Protein AF-A0A536CPG8-F1 (afdb_monomer_lite)

Structure (mmCIF, N/CA/C/O backbone):
data_AF-A0A536CPG8-F1
#
_entry.id   AF-A0A536CPG8-F1
#
loop_
_atom_site.group_PDB
_atom_site.id
_atom_site.type_symbol
_atom_site.label_atom_id
_atom_site.label_alt_id
_atom_site.label_comp_id
_atom_site.label_asym_id
_atom_site.label_entity_id
_atom_site.label_seq_id
_atom_site.pdbx_PDB_ins_code
_atom_site.Cartn_x
_atom_site.Cartn_y
_atom_site.Cartn_z
_atom_site.occupancy
_atom_site.B_iso_or_equiv
_atom_site.auth_seq_id
_atom_site.auth_comp_id
_atom_site.auth_asym_id
_atom_site.auth_atom_id
_atom_site.pdbx_PDB_model_num
ATOM 1 N N . MET A 1 1 ? -53.420 -7.451 58.524 1.00 40.72 1 MET A N 1
ATOM 2 C CA . MET A 1 1 ? -52.853 -6.147 58.119 1.00 40.72 1 MET A CA 1
ATOM 3 C C . MET A 1 1 ? -51.987 -6.371 56.886 1.00 40.72 1 MET A C 1
ATOM 5 O O . MET A 1 1 ? -50.978 -7.049 56.995 1.00 40.72 1 MET A O 1
ATOM 9 N N . ARG A 1 2 ? -52.421 -5.909 55.705 1.00 40.09 2 ARG A N 1
ATOM 10 C CA . ARG A 1 2 ? -51.615 -5.938 54.470 1.00 40.09 2 ARG A CA 1
ATOM 11 C C . ARG A 1 2 ? -50.705 -4.707 54.488 1.00 40.09 2 ARG A C 1
ATOM 13 O O . ARG A 1 2 ? -51.225 -3.596 54.470 1.00 40.09 2 ARG A O 1
ATOM 20 N N . GLN A 1 3 ? -49.389 -4.898 54.561 1.00 44.22 3 GLN A N 1
ATOM 21 C CA . GLN A 1 3 ? -48.421 -3.824 54.323 1.00 44.22 3 GLN A CA 1
ATOM 22 C C . GLN A 1 3 ? -48.523 -3.400 52.854 1.00 44.22 3 GLN A C 1
ATOM 24 O O . GLN A 1 3 ? -48.317 -4.209 51.951 1.00 44.22 3 GLN A O 1
ATOM 29 N N . ILE A 1 4 ? -48.898 -2.144 52.624 1.00 48.62 4 ILE A N 1
ATOM 30 C CA . ILE A 1 4 ? -48.880 -1.507 51.309 1.00 48.62 4 ILE A CA 1
ATOM 31 C C . ILE A 1 4 ? -47.511 -0.834 51.199 1.00 48.62 4 ILE A C 1
ATOM 33 O O . ILE A 1 4 ? -47.231 0.103 51.943 1.00 48.62 4 ILE A O 1
ATOM 37 N N . ALA A 1 5 ? -46.648 -1.342 50.319 1.00 51.56 5 ALA A N 1
ATOM 38 C CA . ALA A 1 5 ? -45.374 -0.703 50.010 1.00 51.56 5 ALA A CA 1
ATOM 39 C C . ALA A 1 5 ? -45.618 0.715 49.441 1.00 51.56 5 ALA A C 1
ATOM 41 O O . ALA A 1 5 ? -46.556 0.89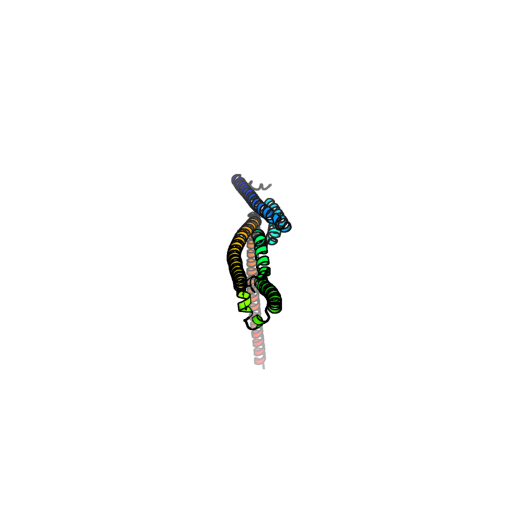7 48.654 1.00 51.56 5 ALA A O 1
ATOM 42 N N . PRO A 1 6 ? -44.822 1.731 49.824 1.00 54.00 6 PRO A N 1
ATOM 43 C CA . PRO A 1 6 ? -45.016 3.095 49.348 1.00 54.00 6 PRO A CA 1
ATOM 44 C C . PRO A 1 6 ? -44.758 3.187 47.837 1.00 54.00 6 PRO A C 1
ATOM 46 O O . PRO A 1 6 ? -43.715 2.775 47.334 1.00 54.00 6 PRO A O 1
ATOM 49 N N . LYS A 1 7 ? -45.733 3.741 47.107 1.00 51.50 7 LYS A N 1
ATOM 50 C CA . LYS A 1 7 ? -45.651 4.017 45.667 1.00 51.50 7 LYS A CA 1
ATOM 51 C C . LYS A 1 7 ? -44.527 5.041 45.413 1.00 51.50 7 LYS A C 1
ATOM 53 O O . LYS A 1 7 ? -44.545 6.088 46.062 1.00 51.50 7 LYS A O 1
ATOM 58 N N . PRO A 1 8 ? -43.577 4.788 44.495 1.00 49.56 8 PRO A N 1
ATOM 59 C CA . PRO A 1 8 ? -42.489 5.726 44.229 1.00 49.56 8 PRO A CA 1
ATOM 60 C C . PRO A 1 8 ? -43.031 7.072 43.724 1.00 49.56 8 PRO A C 1
ATOM 62 O O . PRO A 1 8 ? -44.016 7.126 42.983 1.00 49.56 8 PRO A O 1
ATOM 65 N N . ALA A 1 9 ? -42.395 8.165 44.153 1.00 54.50 9 ALA A N 1
ATOM 66 C CA . ALA A 1 9 ? -42.799 9.528 43.822 1.00 54.50 9 ALA A CA 1
ATOM 67 C C . ALA A 1 9 ? -42.697 9.803 42.300 1.00 54.50 9 ALA A C 1
ATOM 69 O O . ALA A 1 9 ? -41.728 9.382 41.663 1.00 54.50 9 ALA A O 1
ATOM 70 N N . PRO A 1 10 ? -43.649 10.546 41.699 1.00 59.34 10 PRO A N 1
ATOM 71 C CA . PRO A 1 10 ? -43.743 10.757 40.246 1.00 59.34 10 PRO A CA 1
ATOM 72 C C . PRO A 1 10 ? -42.525 11.463 39.619 1.00 59.34 10 PRO A C 1
ATOM 74 O O . PRO A 1 10 ? -42.288 11.345 38.418 1.00 59.34 10 PRO A O 1
ATOM 77 N N . 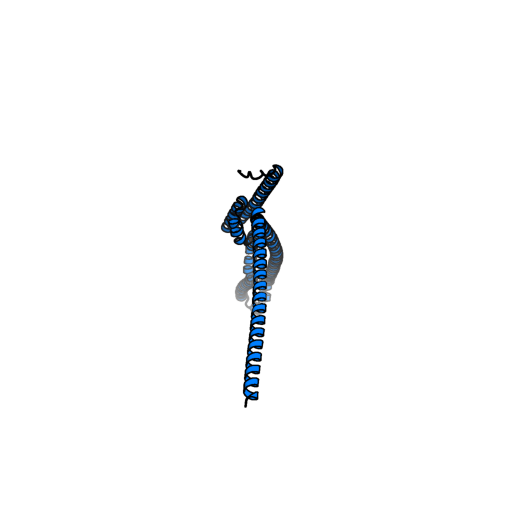THR A 1 11 ? -41.729 12.175 40.417 1.00 59.09 11 THR A N 1
ATOM 78 C CA . THR A 1 11 ? -40.473 12.822 40.007 1.00 59.09 11 THR A CA 1
ATOM 79 C C . THR A 1 11 ? -39.342 11.824 39.756 1.00 59.09 11 THR A C 1
ATOM 81 O O . THR A 1 11 ? -38.604 11.990 38.789 1.00 59.09 11 THR A O 1
ATOM 84 N N . ALA A 1 12 ? -39.236 10.761 40.561 1.00 52.75 12 ALA A N 1
ATOM 85 C CA . ALA A 1 12 ? -38.208 9.731 40.391 1.00 52.75 12 ALA A CA 1
ATOM 86 C C . ALA A 1 12 ? -38.465 8.884 39.132 1.00 52.75 12 ALA A C 1
ATOM 88 O O . ALA A 1 12 ? -37.550 8.626 38.359 1.00 52.75 12 ALA A O 1
ATOM 89 N N . GLN A 1 13 ? -39.730 8.540 38.861 1.00 56.75 13 GLN A N 1
ATOM 90 C CA . GLN A 1 13 ? -40.109 7.824 37.635 1.00 56.75 13 GLN A CA 1
ATOM 91 C C . GLN A 1 13 ? -39.848 8.638 36.363 1.00 56.75 13 GLN A C 1
ATOM 93 O O . GLN A 1 13 ? -39.419 8.070 35.362 1.00 56.75 13 GLN A O 1
ATOM 98 N N . ARG A 1 14 ? -40.064 9.961 36.393 1.00 53.72 14 ARG A N 1
ATOM 99 C CA . ARG A 1 14 ? -39.743 10.834 35.254 1.00 53.72 14 ARG A CA 1
ATOM 100 C C . ARG A 1 14 ? -38.242 10.931 34.997 1.00 53.72 14 ARG A C 1
ATOM 102 O O . ARG A 1 14 ? -37.852 10.826 33.845 1.00 53.72 14 ARG A O 1
ATOM 109 N N . ALA A 1 15 ? -37.430 11.087 36.045 1.00 54.28 15 ALA A N 1
ATOM 110 C CA . ALA A 1 15 ? -35.974 11.174 35.919 1.00 54.28 15 ALA A CA 1
ATOM 111 C C . ALA A 1 15 ? -35.362 9.886 35.339 1.00 54.28 15 ALA A C 1
ATOM 113 O O . ALA A 1 15 ? -34.521 9.950 34.441 1.00 54.28 15 ALA A O 1
ATOM 114 N N . VAL A 1 16 ? -35.838 8.724 35.800 1.00 59.22 16 VAL A N 1
ATOM 115 C CA . VAL A 1 16 ? -35.434 7.415 35.266 1.00 59.22 16 VAL A CA 1
ATOM 116 C C . VAL A 1 16 ? -35.854 7.276 33.801 1.00 59.22 16 VAL A C 1
ATOM 118 O O . VAL A 1 16 ? -35.020 6.919 32.979 1.00 59.22 16 VAL A O 1
ATOM 121 N N . ALA A 1 17 ? -37.091 7.642 33.445 1.00 55.72 17 ALA A N 1
ATOM 122 C CA . ALA A 1 17 ? -37.564 7.576 32.061 1.00 55.72 17 ALA A CA 1
ATOM 123 C C . ALA A 1 17 ? -36.732 8.451 31.105 1.00 55.72 17 ALA A C 1
ATOM 125 O O . ALA A 1 17 ? -36.306 7.962 30.062 1.00 55.72 17 ALA A O 1
ATOM 126 N N . THR A 1 18 ? -36.421 9.698 31.485 1.00 61.62 18 THR A N 1
ATOM 127 C CA . THR A 1 18 ? -35.554 10.576 30.680 1.00 61.62 18 THR A CA 1
ATOM 128 C C . THR A 1 18 ? -34.135 10.028 30.537 1.00 61.62 18 THR A C 1
ATOM 130 O O . THR A 1 18 ? -33.579 10.065 29.447 1.00 61.62 18 THR A O 1
ATOM 133 N N . ALA A 1 19 ? -33.552 9.464 31.600 1.00 62.31 19 ALA A N 1
ATOM 134 C CA . ALA A 1 19 ? -32.212 8.880 31.540 1.00 62.31 19 ALA A CA 1
ATOM 135 C C . ALA A 1 19 ? -32.162 7.599 30.686 1.00 62.31 19 ALA A C 1
ATOM 137 O O . ALA A 1 19 ? -31.146 7.310 30.055 1.00 62.31 19 ALA A O 1
ATOM 138 N N . THR A 1 20 ? -33.241 6.814 30.652 1.00 65.25 20 THR A N 1
ATOM 139 C CA . THR A 1 20 ? -33.362 5.643 29.771 1.00 65.25 20 THR A CA 1
ATOM 140 C C . THR A 1 20 ? -33.505 6.054 28.303 1.00 65.25 20 THR A C 1
ATOM 142 O O . THR A 1 20 ? -32.907 5.417 27.438 1.00 65.25 20 THR A O 1
ATOM 145 N N . GLU A 1 21 ? -34.247 7.127 28.024 1.00 70.31 21 GLU A N 1
ATOM 146 C CA . GLU A 1 21 ? -34.437 7.670 26.674 1.00 70.31 21 GLU A CA 1
ATOM 147 C C . GLU A 1 21 ? -33.122 8.225 26.103 1.00 70.31 21 GLU A C 1
ATOM 149 O O . GLU A 1 21 ? -32.706 7.808 25.023 1.00 70.31 21 GLU A O 1
ATOM 154 N N . THR A 1 22 ? -32.374 9.023 26.877 1.00 79.25 22 THR A N 1
ATOM 155 C CA . THR A 1 22 ? -31.045 9.518 26.468 1.00 79.25 22 THR A CA 1
ATOM 156 C C . THR A 1 22 ? -30.062 8.380 26.175 1.00 79.25 22 THR A C 1
ATOM 158 O O . THR A 1 22 ? -29.335 8.427 25.185 1.00 79.25 22 THR A O 1
ATOM 161 N N . ARG A 1 23 ? -30.067 7.307 26.977 1.00 77.12 23 ARG A N 1
ATOM 162 C CA . ARG A 1 23 ? -29.187 6.146 26.745 1.00 77.12 23 ARG A CA 1
ATOM 163 C C . ARG A 1 23 ? -29.566 5.350 25.499 1.00 77.12 23 ARG A C 1
ATOM 165 O O . ARG A 1 23 ? -28.688 4.893 24.772 1.00 77.12 23 ARG A O 1
ATOM 172 N N . ALA A 1 24 ? -30.860 5.176 25.233 1.00 82.75 24 ALA A N 1
ATOM 173 C CA . ALA A 1 24 ? -31.316 4.515 24.013 1.00 82.75 24 ALA A CA 1
ATOM 174 C C . ALA A 1 24 ? -30.907 5.311 22.760 1.00 82.75 24 ALA A C 1
ATOM 176 O O . ALA A 1 24 ? -30.480 4.716 21.768 1.00 82.75 24 ALA A O 1
ATOM 177 N N . GLU A 1 25 ? -30.960 6.644 22.826 1.00 87.31 25 GLU A N 1
ATOM 178 C CA . GLU A 1 25 ? -30.453 7.524 21.769 1.00 87.31 25 GLU A CA 1
ATOM 179 C C . GLU A 1 25 ? -28.929 7.410 21.591 1.00 87.31 25 GLU A C 1
ATOM 181 O O . GLU A 1 25 ? -28.447 7.327 20.459 1.00 87.31 25 GLU A O 1
ATOM 186 N N . GLU A 1 26 ? -28.157 7.360 22.682 1.00 87.44 26 GLU A N 1
ATOM 187 C CA . GLU A 1 26 ? -26.697 7.177 22.645 1.00 87.44 26 GLU A CA 1
ATOM 188 C C . GLU A 1 26 ? -26.283 5.831 22.038 1.00 87.44 26 GLU A C 1
ATOM 190 O O . GLU A 1 26 ? -25.401 5.788 21.170 1.00 87.44 26 GLU A O 1
ATOM 195 N N . ARG A 1 27 ? -26.958 4.737 22.414 1.00 90.62 27 ARG A N 1
ATOM 196 C CA . ARG A 1 27 ? -26.760 3.420 21.787 1.00 90.62 27 ARG A CA 1
ATOM 197 C C . ARG A 1 27 ? -27.116 3.451 20.304 1.00 90.62 27 ARG A C 1
ATOM 199 O O . ARG A 1 27 ? -26.357 2.939 19.483 1.00 90.62 27 ARG A O 1
ATOM 206 N N . GLY A 1 28 ? -28.229 4.092 19.944 1.00 92.00 28 GLY A N 1
ATOM 207 C CA . GLY A 1 28 ? -28.644 4.261 18.550 1.00 92.00 28 GLY A CA 1
ATOM 208 C C . GLY A 1 28 ? -27.601 4.999 17.706 1.00 92.00 28 GLY A C 1
ATOM 209 O O . GLY A 1 28 ? -27.274 4.553 16.605 1.00 92.00 28 GLY A O 1
ATOM 210 N N . ARG A 1 29 ? -27.022 6.081 18.242 1.00 92.25 29 ARG A N 1
ATOM 211 C CA . ARG A 1 29 ? -25.955 6.849 17.581 1.00 92.25 29 ARG A CA 1
ATOM 212 C C . ARG A 1 29 ? -24.679 6.026 17.409 1.00 92.25 29 ARG A C 1
ATOM 214 O O . ARG A 1 29 ? -24.157 5.944 16.302 1.00 92.25 29 ARG A O 1
ATOM 221 N N . THR A 1 30 ? -24.228 5.368 18.476 1.00 93.56 30 THR A N 1
ATOM 222 C CA . THR A 1 30 ? -23.018 4.527 18.457 1.00 93.56 30 THR A CA 1
ATOM 223 C C . THR A 1 30 ? -23.155 3.383 17.455 1.00 93.56 30 THR A C 1
ATOM 225 O O . THR A 1 30 ? -22.247 3.123 16.668 1.00 93.56 30 THR A O 1
ATOM 228 N N . ALA A 1 31 ? -24.315 2.727 17.420 1.00 95.31 31 ALA A N 1
ATOM 229 C CA . ALA A 1 31 ? -24.580 1.676 16.449 1.00 95.31 31 ALA A CA 1
ATOM 230 C C . ALA A 1 31 ? -24.566 2.188 15.002 1.00 95.31 31 ALA A C 1
ATOM 232 O O . ALA A 1 31 ? -24.032 1.507 14.130 1.00 95.31 31 ALA A O 1
ATOM 233 N N . ALA A 1 32 ? -25.107 3.382 14.740 1.00 95.75 32 ALA A N 1
ATOM 234 C CA . ALA A 1 32 ? -25.065 3.984 13.409 1.00 95.75 32 ALA A CA 1
ATOM 235 C C . ALA A 1 32 ? -23.622 4.279 12.958 1.00 95.75 32 ALA A C 1
ATOM 237 O O . ALA A 1 32 ? -23.274 4.026 11.806 1.00 95.75 32 ALA A O 1
ATOM 238 N N . GLU A 1 33 ? -22.759 4.753 13.859 1.00 95.12 33 GLU A N 1
ATOM 239 C CA . GLU A 1 33 ? -21.336 4.977 13.564 1.00 95.12 33 GLU A CA 1
ATOM 240 C C . GLU A 1 33 ? -20.595 3.663 13.256 1.00 95.12 33 GLU A C 1
ATOM 242 O O . GLU A 1 33 ? -19.827 3.591 12.292 1.00 95.12 33 GLU A O 1
ATOM 247 N N . ILE A 1 34 ? -20.875 2.594 14.011 1.00 95.69 34 ILE A N 1
ATOM 248 C CA . ILE A 1 34 ? -20.330 1.252 13.746 1.00 95.69 34 ILE A CA 1
ATOM 249 C C . ILE A 1 34 ? -20.845 0.705 12.407 1.00 95.69 34 ILE A C 1
ATOM 251 O O . ILE A 1 34 ? -20.101 0.055 11.675 1.00 95.69 34 ILE A O 1
ATOM 255 N N . GLU A 1 35 ? -22.093 0.989 12.043 1.00 96.00 35 GLU A N 1
ATOM 256 C CA . GLU A 1 35 ? -22.686 0.560 10.775 1.00 96.00 35 GLU A CA 1
ATOM 257 C C . GLU A 1 35 ? -22.054 1.264 9.565 1.00 96.00 35 GLU A C 1
ATOM 259 O O . GLU A 1 35 ? -21.792 0.624 8.543 1.00 96.00 35 GLU A O 1
ATOM 264 N N . VAL A 1 36 ? -21.708 2.548 9.698 1.00 95.38 36 VAL A N 1
ATOM 265 C CA . VAL A 1 36 ? -20.903 3.264 8.695 1.00 95.38 36 VAL A CA 1
ATOM 266 C C . VAL A 1 36 ? -19.533 2.598 8.537 1.00 95.38 36 VAL A C 1
ATOM 268 O O . VAL A 1 36 ? -19.126 2.289 7.415 1.00 95.38 36 VAL A O 1
ATOM 271 N N . LEU A 1 37 ? -18.852 2.289 9.646 1.00 94.12 37 LEU A N 1
ATOM 272 C CA . LEU A 1 37 ? -17.567 1.582 9.616 1.00 94.12 37 LEU A CA 1
ATOM 273 C C . LEU A 1 37 ? -17.688 0.176 8.992 1.00 94.12 37 LEU A C 1
ATOM 275 O O . LEU A 1 37 ? -16.797 -0.264 8.260 1.00 94.12 37 LEU A O 1
ATOM 279 N N . ALA A 1 38 ? -18.797 -0.524 9.240 1.00 94.56 38 ALA A N 1
ATOM 280 C CA . ALA A 1 38 ? -19.096 -1.826 8.650 1.00 94.56 38 ALA A CA 1
ATOM 281 C C . ALA A 1 38 ? -19.253 -1.735 7.124 1.00 94.56 38 ALA A 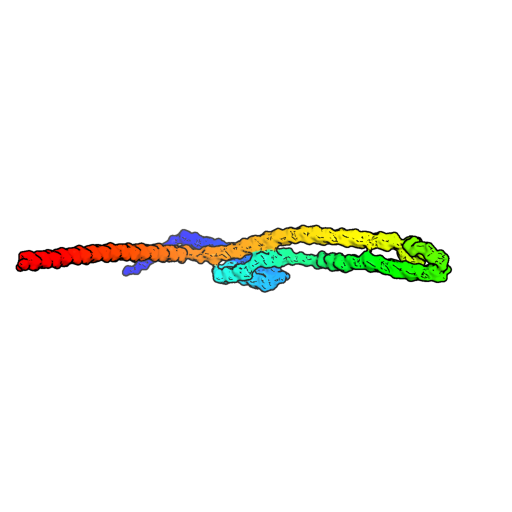C 1
ATOM 283 O O . ALA A 1 38 ? -18.731 -2.583 6.394 1.00 94.56 38 ALA A O 1
ATOM 284 N N . ALA A 1 39 ? -19.944 -0.700 6.638 1.00 94.25 39 ALA A N 1
ATOM 285 C CA . ALA A 1 39 ? -20.130 -0.448 5.213 1.00 94.25 39 ALA A CA 1
ATOM 286 C C . ALA A 1 39 ? -18.802 -0.120 4.514 1.00 94.25 39 ALA A C 1
ATOM 288 O O . ALA A 1 39 ? -18.522 -0.681 3.452 1.00 94.25 39 ALA A O 1
ATOM 289 N N . GLU A 1 40 ? -17.958 0.717 5.130 1.00 91.81 40 GLU A N 1
ATOM 290 C CA . GLU A 1 40 ? -16.602 0.995 4.637 1.00 91.81 40 GLU A CA 1
ATOM 291 C C . GLU A 1 40 ? -15.772 -0.296 4.553 1.00 91.81 40 GLU A C 1
ATOM 293 O O . GLU A 1 40 ? -15.181 -0.599 3.511 1.00 91.81 40 GLU A O 1
ATOM 298 N N . SER A 1 41 ? -15.793 -1.101 5.619 1.00 91.75 41 SER A N 1
ATOM 299 C CA . SER A 1 41 ? -15.005 -2.334 5.730 1.00 91.75 41 SER A CA 1
ATOM 300 C C . SER A 1 41 ? -15.429 -3.403 4.730 1.00 91.75 41 SER A C 1
ATOM 302 O O . SER A 1 41 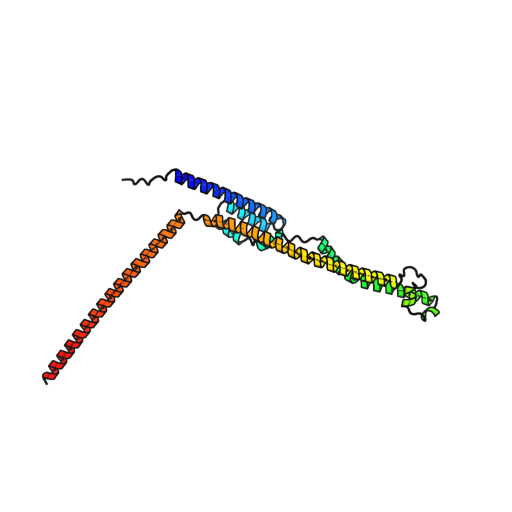? -14.569 -4.077 4.175 1.00 91.75 41 SER A O 1
ATOM 304 N N . ARG A 1 42 ? -16.727 -3.519 4.419 1.00 91.06 42 ARG A N 1
ATOM 305 C CA . ARG A 1 42 ? -17.263 -4.520 3.478 1.00 91.06 42 ARG A CA 1
ATOM 306 C C . ARG A 1 42 ? -16.678 -4.403 2.068 1.00 91.06 42 ARG A C 1
ATOM 308 O O . ARG A 1 42 ? -16.622 -5.398 1.352 1.00 91.06 42 ARG A O 1
ATOM 315 N N . SER A 1 43 ? -16.255 -3.200 1.673 1.00 86.06 43 SER A N 1
ATOM 316 C CA . SER A 1 43 ? -15.616 -2.970 0.373 1.00 86.06 43 SER A CA 1
ATOM 317 C C . SER A 1 43 ? -14.218 -3.590 0.265 1.00 86.06 43 SER A C 1
ATOM 319 O O . SER A 1 43 ? -13.775 -3.882 -0.846 1.00 86.06 43 SER A O 1
ATOM 321 N N . THR A 1 44 ? -13.555 -3.828 1.401 1.00 86.81 44 THR A N 1
ATOM 322 C CA . THR A 1 44 ? -12.216 -4.426 1.464 1.00 86.81 44 THR A CA 1
ATOM 323 C C . THR A 1 44 ? -12.251 -5.860 1.999 1.00 86.81 44 THR A C 1
ATOM 325 O O . THR A 1 44 ? -11.629 -6.734 1.404 1.00 86.81 44 THR A O 1
ATOM 328 N N . ASP A 1 45 ? -13.009 -6.116 3.072 1.00 89.94 45 ASP A N 1
ATOM 329 C CA . ASP A 1 45 ? -13.229 -7.439 3.663 1.00 89.94 45 ASP A CA 1
ATOM 330 C C . ASP A 1 45 ? -14.705 -7.618 4.104 1.00 89.94 45 ASP A C 1
ATOM 332 O O . ASP A 1 45 ? -15.164 -7.012 5.086 1.00 89.94 45 ASP A O 1
ATOM 336 N N . PRO A 1 46 ? -15.476 -8.476 3.405 1.00 92.19 46 PRO A N 1
ATOM 337 C CA . PRO A 1 46 ? -16.866 -8.766 3.749 1.00 92.19 46 PRO A CA 1
ATOM 338 C C . PRO A 1 46 ? -17.073 -9.401 5.134 1.00 92.19 46 PRO A C 1
ATOM 340 O O . PRO A 1 46 ? -18.125 -9.187 5.747 1.00 92.19 46 PRO A O 1
ATOM 343 N N . ALA A 1 47 ? -16.112 -10.183 5.634 1.00 92.00 47 ALA A N 1
ATOM 344 C CA . ALA A 1 47 ? -16.225 -10.868 6.920 1.00 92.00 47 ALA A CA 1
ATOM 345 C C . ALA A 1 47 ? -16.148 -9.862 8.073 1.00 92.00 47 ALA A C 1
ATOM 347 O O . ALA A 1 47 ? -17.037 -9.843 8.928 1.00 92.00 47 ALA A O 1
ATOM 348 N N . VAL A 1 48 ? -15.164 -8.957 8.033 1.00 93.06 48 VAL A N 1
ATOM 349 C CA . VAL A 1 48 ? -15.037 -7.845 8.992 1.00 93.06 48 VAL A CA 1
ATOM 350 C C . VAL A 1 48 ? -16.291 -6.973 8.973 1.00 93.06 48 VAL A C 1
ATOM 352 O O . VAL A 1 48 ? -16.859 -6.674 10.024 1.00 93.06 48 VAL A O 1
ATOM 355 N N . GLY A 1 49 ? -16.782 -6.626 7.778 1.00 93.81 49 GLY A N 1
ATOM 356 C CA . GLY A 1 49 ? -18.027 -5.870 7.634 1.00 93.81 49 GLY A CA 1
ATOM 357 C C . GLY A 1 49 ? -19.230 -6.571 8.279 1.00 93.81 49 GLY A C 1
ATOM 358 O O . GLY A 1 49 ? -20.066 -5.914 8.887 1.00 93.81 49 GLY A O 1
ATOM 359 N N . THR A 1 50 ? -19.308 -7.902 8.201 1.00 95.69 50 THR A N 1
ATOM 360 C CA . THR A 1 50 ? -20.391 -8.680 8.828 1.00 95.69 50 THR A CA 1
ATOM 361 C C . THR A 1 50 ? -20.306 -8.653 10.354 1.00 95.69 50 THR A C 1
ATOM 363 O O . THR A 1 50 ? -21.328 -8.465 11.012 1.00 95.69 50 THR A O 1
ATOM 366 N N . VAL A 1 51 ? -19.107 -8.810 10.924 1.00 95.25 51 VAL A N 1
ATOM 367 C CA . VAL A 1 51 ? -18.897 -8.754 12.383 1.00 95.25 51 VAL A CA 1
ATOM 368 C C . VAL A 1 51 ? -19.266 -7.376 12.932 1.00 95.25 51 VAL A C 1
ATOM 370 O O . VAL A 1 51 ? -19.999 -7.290 13.913 1.00 95.25 51 VAL A O 1
ATOM 373 N N . LEU A 1 52 ? -18.850 -6.299 12.260 1.00 96.06 52 LEU A N 1
ATOM 374 C CA . LEU A 1 52 ? -19.197 -4.931 12.655 1.00 96.06 52 LEU A CA 1
ATOM 375 C C . LEU A 1 52 ? -20.706 -4.655 12.555 1.00 96.06 52 LEU A C 1
ATOM 377 O O . LEU A 1 52 ? -21.260 -3.999 13.431 1.00 96.06 52 LEU A O 1
ATOM 381 N N . THR A 1 53 ? -21.401 -5.189 11.543 1.00 97.00 53 THR A N 1
ATOM 382 C CA . THR A 1 53 ? -22.872 -5.099 11.481 1.00 97.00 53 THR A CA 1
ATOM 383 C C . THR A 1 53 ? -23.525 -5.799 12.676 1.00 97.00 53 THR A C 1
ATOM 385 O O . THR A 1 53 ? -24.416 -5.228 13.298 1.00 97.00 53 THR A O 1
ATOM 388 N N . ARG A 1 54 ? -23.050 -6.994 13.054 1.00 96.31 54 ARG A N 1
ATOM 389 C CA . ARG A 1 54 ? -23.570 -7.707 14.233 1.00 96.31 54 ARG A CA 1
ATOM 390 C C . ARG A 1 54 ? -23.288 -6.963 15.535 1.00 96.31 54 ARG A C 1
ATOM 392 O O . ARG A 1 54 ? -24.158 -6.912 16.396 1.00 96.31 54 ARG A O 1
ATOM 399 N N . LEU A 1 55 ? -22.118 -6.336 15.654 1.00 96.56 55 LEU A N 1
ATOM 400 C CA . LEU A 1 55 ? -21.803 -5.461 16.780 1.00 96.56 55 LEU A CA 1
ATOM 401 C C . LEU A 1 55 ? -22.769 -4.269 16.846 1.00 96.56 55 LEU A C 1
ATOM 403 O O . LEU A 1 55 ? -23.300 -3.982 17.912 1.00 96.56 55 LEU A O 1
ATOM 407 N N . ALA A 1 56 ? -23.041 -3.600 15.721 1.00 96.38 56 ALA A N 1
ATOM 408 C CA . ALA A 1 56 ? -24.013 -2.508 15.676 1.00 96.38 56 ALA A CA 1
ATOM 409 C C . ALA A 1 56 ? -25.411 -2.976 16.119 1.00 96.38 56 ALA A C 1
ATOM 411 O O . ALA A 1 56 ? -26.054 -2.307 16.928 1.00 96.38 56 ALA A O 1
ATOM 412 N N . ASP A 1 57 ? -25.861 -4.144 15.651 1.00 96.50 57 ASP A N 1
ATOM 413 C CA . ASP A 1 57 ? -27.138 -4.738 16.060 1.00 96.50 57 ASP A CA 1
ATOM 414 C C . ASP A 1 57 ? -27.174 -5.038 17.570 1.00 96.50 57 ASP A C 1
ATOM 416 O O . ASP A 1 57 ? -28.160 -4.709 18.237 1.00 96.50 57 ASP A O 1
ATOM 420 N N . ALA A 1 58 ? -26.099 -5.602 18.129 1.00 94.62 58 ALA A N 1
ATOM 421 C CA . ALA A 1 58 ? -25.962 -5.868 19.562 1.00 94.62 58 ALA A CA 1
ATOM 422 C C . ALA A 1 58 ? -26.008 -4.573 20.392 1.00 94.62 58 ALA A C 1
ATOM 424 O O . ALA A 1 58 ? -26.752 -4.495 21.371 1.00 94.62 58 ALA A O 1
ATOM 425 N N . VAL A 1 59 ? -25.316 -3.516 19.946 1.00 94.12 59 VAL A N 1
ATOM 426 C CA . VAL A 1 59 ? -25.347 -2.186 20.580 1.00 94.12 59 VAL A CA 1
ATOM 427 C C . VAL A 1 59 ? -26.753 -1.583 20.550 1.00 94.12 59 VAL A C 1
ATOM 429 O O . VAL A 1 59 ? -27.204 -1.066 21.571 1.00 94.12 59 VAL A O 1
ATOM 432 N N . ARG A 1 60 ? -27.499 -1.686 19.437 1.00 93.31 60 ARG A N 1
ATOM 433 C CA . ARG A 1 60 ? -28.897 -1.198 19.385 1.00 93.31 60 ARG A CA 1
ATOM 434 C C . ARG A 1 60 ? -29.794 -1.931 20.376 1.00 93.31 60 ARG A C 1
ATOM 436 O O . ARG A 1 60 ? -30.660 -1.305 20.987 1.00 93.31 60 ARG A O 1
ATOM 443 N N . ARG A 1 61 ? -29.595 -3.244 20.522 1.00 90.31 61 ARG A N 1
ATOM 444 C CA . ARG A 1 61 ? -30.373 -4.092 21.436 1.00 90.31 61 ARG A CA 1
ATOM 445 C C . ARG A 1 61 ? -29.965 -3.938 22.903 1.00 90.31 61 ARG A C 1
ATOM 447 O O . ARG A 1 61 ? -30.777 -4.267 23.760 1.00 90.31 61 ARG A O 1
ATOM 454 N N . GLY A 1 62 ? -28.768 -3.418 23.184 1.00 88.75 62 GLY A N 1
ATOM 455 C CA . GLY A 1 62 ? -28.203 -3.381 24.537 1.00 88.75 62 GLY A CA 1
ATOM 456 C C . GLY A 1 62 ? -27.776 -4.767 25.032 1.00 88.75 62 GLY A C 1
ATOM 457 O O . GLY A 1 62 ? -27.820 -5.035 26.224 1.00 88.75 62 GLY A O 1
ATOM 458 N N . ASP A 1 63 ? -27.413 -5.678 24.126 1.00 89.88 63 ASP A N 1
ATOM 459 C CA . ASP A 1 63 ? -27.004 -7.035 24.500 1.00 89.88 63 ASP A CA 1
ATOM 460 C C . ASP A 1 63 ? -25.530 -7.049 24.926 1.00 89.88 63 ASP A C 1
ATOM 462 O O . ASP A 1 63 ? -24.626 -7.059 24.089 1.00 89.88 63 ASP A O 1
ATOM 466 N N . ARG A 1 64 ? -25.284 -7.005 26.238 1.00 87.94 64 ARG A N 1
ATOM 467 C CA . ARG A 1 64 ? -23.938 -6.871 26.806 1.00 87.94 64 ARG A CA 1
ATOM 468 C C . ARG A 1 64 ? -22.979 -7.978 26.369 1.00 87.94 64 ARG A C 1
ATOM 470 O O . ARG A 1 64 ? -21.840 -7.673 26.009 1.00 87.94 64 ARG A O 1
ATOM 477 N N . ASP A 1 65 ? -23.420 -9.231 26.406 1.00 88.81 65 ASP A N 1
ATOM 478 C CA . ASP A 1 65 ? -22.554 -10.377 26.122 1.00 88.81 65 ASP A CA 1
ATOM 479 C C . ASP A 1 65 ? -22.158 -10.397 24.644 1.00 88.81 65 ASP A C 1
ATOM 481 O O . ASP A 1 65 ? -20.987 -10.590 24.306 1.00 88.81 65 ASP A O 1
ATOM 485 N N . GLU A 1 66 ? -23.112 -10.107 23.754 1.00 92.88 66 GLU A N 1
ATOM 486 C CA . GLU A 1 66 ? -22.824 -9.969 22.329 1.00 92.88 66 GLU A CA 1
ATOM 487 C C . GLU A 1 66 ? -21.931 -8.755 22.026 1.00 92.88 66 GLU A C 1
ATOM 489 O O . GLU A 1 66 ? -21.020 -8.866 21.203 1.00 92.88 66 GLU A O 1
ATOM 494 N N . ILE A 1 67 ? -22.147 -7.607 22.686 1.00 93.19 67 ILE A N 1
ATOM 495 C CA . ILE A 1 67 ? -21.317 -6.406 22.490 1.00 93.19 67 ILE A CA 1
ATOM 496 C C . ILE A 1 67 ? -19.859 -6.711 22.831 1.00 93.19 67 ILE A C 1
ATOM 498 O O . ILE A 1 67 ? -18.983 -6.419 22.018 1.00 93.19 67 ILE A O 1
ATOM 502 N N . HIS A 1 68 ? -19.589 -7.321 23.989 1.00 90.06 68 HIS A N 1
ATOM 503 C CA . HIS A 1 68 ? -18.227 -7.706 24.364 1.00 90.06 68 HIS A CA 1
ATOM 504 C C . HIS A 1 68 ? -17.656 -8.762 23.413 1.00 90.06 68 HIS A C 1
ATOM 506 O O . HIS A 1 68 ? -16.549 -8.586 22.909 1.00 90.06 68 HIS A O 1
ATOM 512 N N . GLY A 1 69 ? -18.427 -9.803 23.085 1.00 92.25 69 GLY A N 1
ATOM 513 C CA . GLY A 1 69 ? -17.971 -10.870 22.194 1.00 92.25 69 GLY A CA 1
ATOM 514 C C . GLY A 1 69 ? -17.572 -10.373 20.801 1.00 92.25 69 GLY A C 1
ATOM 515 O O . GLY A 1 69 ? -16.533 -10.773 20.274 1.00 92.25 69 GLY A O 1
ATOM 516 N N . TYR A 1 70 ? -18.362 -9.478 20.199 1.00 93.06 70 TYR A N 1
ATOM 517 C CA . TYR A 1 70 ? -18.029 -8.911 18.892 1.00 93.06 70 TYR A CA 1
ATOM 518 C C . TYR A 1 70 ? -16.959 -7.817 18.971 1.00 93.06 70 TYR A C 1
ATOM 520 O O . TYR A 1 70 ? -16.133 -7.737 18.063 1.00 93.06 70 TYR A O 1
ATOM 528 N N . ALA A 1 71 ? -16.942 -6.992 20.022 1.00 92.38 71 ALA A N 1
ATOM 529 C CA . ALA A 1 71 ? -15.908 -5.976 20.210 1.00 92.38 71 ALA A CA 1
ATOM 530 C C . ALA A 1 71 ? -14.519 -6.611 20.381 1.00 92.38 71 ALA A C 1
ATOM 532 O O . ALA A 1 71 ? -13.573 -6.184 19.725 1.00 92.38 71 ALA A O 1
ATOM 533 N N . ASP A 1 72 ? -14.406 -7.673 21.179 1.00 90.06 72 ASP A N 1
ATOM 534 C CA . ASP A 1 72 ? -13.138 -8.374 21.407 1.00 90.06 72 ASP A CA 1
ATOM 535 C C . ASP A 1 72 ? -12.651 -9.126 20.157 1.00 90.06 72 ASP A C 1
ATOM 537 O O . ASP A 1 72 ? -11.449 -9.304 19.956 1.00 90.06 72 ASP A O 1
ATOM 541 N N . ALA A 1 73 ? -13.573 -9.540 19.282 1.00 90.81 73 ALA A N 1
ATOM 542 C CA . ALA A 1 73 ? -13.245 -10.186 18.013 1.00 90.81 73 ALA A CA 1
ATOM 543 C C . ALA A 1 73 ? -12.710 -9.212 16.944 1.00 90.81 73 ALA A C 1
ATOM 545 O O . ALA A 1 73 ? -12.129 -9.653 15.949 1.00 90.81 73 ALA A O 1
ATOM 546 N N . VAL A 1 74 ? -12.910 -7.900 17.111 1.00 92.88 74 VAL A N 1
ATOM 547 C CA . VAL A 1 74 ? -12.495 -6.881 16.139 1.00 92.88 74 VAL A CA 1
ATOM 548 C C . VAL A 1 74 ? -11.169 -6.253 16.567 1.00 92.88 74 VAL A C 1
ATOM 550 O O . VAL A 1 74 ? -11.104 -5.428 17.477 1.00 92.88 74 VAL A O 1
ATOM 553 N N . ASP A 1 75 ? -10.095 -6.570 15.842 1.00 92.81 75 ASP A N 1
ATOM 554 C CA . ASP A 1 75 ? -8.811 -5.885 16.014 1.00 92.81 75 ASP A CA 1
ATOM 555 C C . ASP A 1 75 ? -8.823 -4.530 15.283 1.00 92.81 75 ASP A C 1
ATOM 557 O O . ASP A 1 75 ? -8.724 -4.448 14.054 1.00 92.81 75 ASP A O 1
ATOM 561 N N . ALA A 1 76 ? -8.914 -3.446 16.060 1.00 90.88 76 ALA A N 1
ATOM 562 C CA . ALA A 1 76 ? -8.926 -2.075 15.553 1.00 90.88 76 ALA A CA 1
ATOM 563 C C . ALA A 1 76 ? -7.722 -1.738 14.655 1.00 90.88 76 ALA A C 1
ATOM 565 O O . ALA A 1 76 ? -7.872 -0.968 13.703 1.00 90.88 76 ALA A O 1
ATOM 566 N N . ARG A 1 77 ? -6.542 -2.313 14.925 1.00 90.19 77 ARG A N 1
ATOM 567 C CA . ARG A 1 77 ? -5.332 -2.068 14.130 1.00 90.19 77 ARG A CA 1
ATOM 568 C C . ARG A 1 77 ? -5.463 -2.705 12.755 1.00 90.19 77 ARG A C 1
ATOM 570 O O . ARG A 1 77 ? -5.218 -2.043 11.751 1.00 90.19 77 ARG A O 1
ATOM 577 N N . VAL A 1 78 ? -5.906 -3.960 12.707 1.00 89.44 78 VAL A N 1
ATOM 578 C CA . VAL A 1 78 ? -6.078 -4.703 11.449 1.00 89.44 78 VAL A CA 1
ATOM 579 C C . VAL A 1 78 ? -7.106 -4.014 10.550 1.00 89.44 78 VAL A C 1
ATOM 581 O O . VAL A 1 78 ? -6.847 -3.800 9.365 1.00 89.44 78 VAL A O 1
ATOM 584 N N . VAL A 1 79 ? -8.243 -3.588 11.112 1.00 90.75 79 VAL A N 1
ATOM 585 C CA . VAL A 1 79 ? -9.274 -2.862 10.351 1.00 90.75 79 VAL A CA 1
ATOM 586 C C . VAL A 1 79 ? -8.746 -1.515 9.842 1.00 90.75 79 VAL A C 1
ATOM 588 O O . VAL A 1 79 ? -8.986 -1.147 8.690 1.00 90.75 79 VAL A O 1
ATOM 591 N N . ALA A 1 80 ? -7.979 -0.784 10.654 1.00 90.81 80 ALA A N 1
ATOM 592 C CA . ALA A 1 80 ? -7.406 0.498 10.252 1.00 90.81 80 ALA A CA 1
ATOM 593 C C . ALA A 1 80 ? -6.360 0.370 9.134 1.00 90.81 80 ALA A C 1
ATOM 595 O O . ALA A 1 80 ? -6.394 1.137 8.166 1.00 90.81 80 ALA A O 1
ATOM 596 N N . GLU A 1 81 ? -5.448 -0.599 9.230 1.00 88.56 81 GLU A N 1
ATOM 597 C CA . GLU A 1 81 ? -4.453 -0.886 8.189 1.00 88.56 81 GLU A CA 1
ATOM 598 C C . GLU A 1 81 ? -5.134 -1.261 6.870 1.00 88.56 81 GLU A C 1
ATOM 600 O O . GLU A 1 81 ? -4.785 -0.739 5.809 1.00 88.56 81 GLU A O 1
ATOM 605 N N . MET A 1 82 ? -6.172 -2.093 6.941 1.00 87.31 82 MET A N 1
ATOM 606 C CA . MET A 1 82 ? -6.957 -2.504 5.782 1.00 87.31 82 MET A CA 1
ATOM 607 C C . MET A 1 82 ? -7.646 -1.319 5.084 1.00 87.31 82 MET A C 1
ATOM 609 O O . MET A 1 82 ? -7.608 -1.211 3.857 1.00 87.31 82 MET A O 1
ATOM 613 N N . LEU A 1 83 ? -8.274 -0.413 5.841 1.00 87.44 83 LEU A N 1
ATOM 614 C CA . LEU A 1 83 ? -9.003 0.733 5.279 1.00 87.44 83 LEU A CA 1
ATOM 615 C C . LEU A 1 83 ? -8.073 1.814 4.704 1.00 87.44 83 LEU A C 1
ATOM 617 O O . LEU A 1 83 ? -8.452 2.542 3.781 1.00 87.44 83 LEU A O 1
ATOM 621 N N . THR A 1 84 ? -6.854 1.930 5.231 1.00 87.00 84 THR A N 1
ATOM 622 C CA . THR A 1 84 ? -5.878 2.958 4.824 1.00 87.00 84 THR A CA 1
ATOM 623 C C . THR A 1 84 ? -4.901 2.469 3.750 1.00 87.00 84 THR A C 1
ATOM 625 O O . THR A 1 84 ? -4.390 3.264 2.952 1.00 87.00 84 THR A O 1
ATOM 628 N N . GLY A 1 85 ? -4.682 1.157 3.657 1.00 75.75 85 GLY A N 1
ATOM 629 C CA . GLY A 1 85 ? -3.744 0.511 2.746 1.00 75.75 85 GLY A CA 1
ATOM 630 C C . GLY A 1 85 ? -4.236 0.379 1.302 1.00 75.75 85 GLY A C 1
ATOM 631 O O . GLY A 1 85 ? -4.427 -0.726 0.804 1.00 75.75 85 GLY A O 1
ATOM 632 N N . LYS A 1 86 ? -4.382 1.482 0.556 1.00 67.38 86 LYS A N 1
ATOM 633 C CA . LYS A 1 86 ? -4.597 1.398 -0.905 1.00 67.38 86 LYS A CA 1
ATOM 634 C C . LYS A 1 86 ? -3.261 1.333 -1.644 1.00 67.38 86 LYS A C 1
ATOM 636 O O . LYS A 1 86 ? -2.580 2.353 -1.788 1.00 67.38 86 LYS A O 1
ATOM 641 N N . ARG A 1 87 ? -2.894 0.159 -2.174 1.00 65.38 87 ARG A N 1
ATOM 642 C CA . ARG A 1 87 ? -1.755 0.008 -3.100 1.00 65.38 87 ARG A CA 1
ATOM 643 C C . ARG A 1 87 ? -2.139 0.593 -4.464 1.00 65.38 87 ARG A C 1
ATOM 645 O O . ARG A 1 87 ? -3.117 0.180 -5.075 1.00 65.38 87 ARG A O 1
ATOM 652 N N . SER A 1 88 ? -1.386 1.575 -4.953 1.00 75.62 88 SER A N 1
ATOM 653 C CA . SER A 1 88 ? -1.638 2.150 -6.278 1.00 75.62 88 SER A CA 1
ATOM 654 C C . SER A 1 88 ? -0.929 1.324 -7.350 1.00 75.62 88 SER A C 1
ATOM 656 O O . SER A 1 88 ? 0.298 1.265 -7.378 1.00 75.62 88 SER A O 1
ATOM 658 N N . TRP A 1 89 ? -1.709 0.697 -8.232 1.00 77.88 89 TRP A N 1
ATOM 659 C CA . TRP A 1 89 ? -1.212 -0.209 -9.273 1.00 77.88 89 TRP A CA 1
ATOM 660 C C . TRP A 1 89 ? -0.203 0.451 -10.230 1.00 77.88 89 TRP A C 1
ATOM 662 O O . TRP A 1 89 ? 0.761 -0.188 -10.635 1.00 77.88 89 TRP A O 1
ATOM 672 N N . ILE A 1 90 ? -0.379 1.745 -10.525 1.00 81.81 90 ILE A N 1
ATOM 673 C CA . ILE A 1 90 ? 0.509 2.531 -11.398 1.00 81.81 90 ILE A CA 1
ATOM 674 C C . ILE A 1 90 ? 1.935 2.555 -10.837 1.00 81.81 90 ILE A C 1
ATOM 676 O O . ILE A 1 90 ? 2.902 2.394 -11.573 1.00 81.81 90 ILE A O 1
ATOM 680 N N . TRP A 1 91 ? 2.076 2.714 -9.520 1.00 81.25 91 TRP A N 1
ATOM 681 C CA . TRP A 1 91 ? 3.387 2.728 -8.870 1.00 81.25 91 TRP A CA 1
ATOM 682 C C . TRP A 1 91 ? 4.022 1.340 -8.834 1.00 81.25 91 TRP A C 1
ATOM 684 O O . TRP A 1 91 ? 5.223 1.226 -9.052 1.00 81.25 91 TRP A O 1
ATOM 694 N N . GLY A 1 92 ? 3.208 0.293 -8.669 1.00 81.94 92 GLY A N 1
ATOM 695 C CA . GLY A 1 92 ? 3.672 -1.082 -8.862 1.00 81.94 92 GLY A CA 1
ATOM 696 C C . GLY A 1 92 ? 4.204 -1.315 -10.281 1.00 81.94 92 GLY A C 1
ATOM 697 O O . GLY A 1 92 ? 5.244 -1.942 -10.455 1.00 81.94 92 GLY A O 1
ATOM 698 N N . ALA A 1 93 ? 3.557 -0.742 -11.301 1.00 86.19 93 ALA A N 1
ATOM 699 C CA . ALA A 1 93 ? 4.047 -0.813 -12.676 1.00 86.19 93 ALA A CA 1
ATOM 700 C C . ALA A 1 93 ? 5.386 -0.074 -12.864 1.00 86.19 93 ALA A C 1
ATOM 702 O O . ALA A 1 93 ? 6.266 -0.599 -13.541 1.00 86.19 93 ALA A O 1
ATOM 703 N N . PHE A 1 94 ? 5.583 1.096 -12.241 1.00 88.44 94 PHE A N 1
ATOM 704 C CA . PHE A 1 94 ? 6.870 1.812 -12.272 1.00 88.44 94 PHE A CA 1
ATOM 705 C C . PHE A 1 94 ? 8.009 1.028 -11.610 1.00 88.44 94 PHE A C 1
ATOM 707 O O . PHE A 1 94 ? 9.133 1.045 -12.111 1.00 88.44 94 PHE A O 1
ATOM 714 N N . GLU A 1 95 ? 7.729 0.325 -10.515 1.00 87.62 95 GLU A N 1
ATOM 715 C CA . GLU A 1 95 ? 8.707 -0.528 -9.837 1.00 87.62 95 GLU A CA 1
ATOM 716 C C . GLU A 1 95 ? 9.137 -1.705 -10.724 1.00 87.62 95 GLU A C 1
ATOM 718 O O . GLU A 1 95 ? 10.331 -1.944 -10.914 1.00 87.62 95 GLU A O 1
ATOM 723 N N . VAL A 1 96 ? 8.175 -2.381 -11.359 1.00 89.12 96 VAL A N 1
ATOM 724 C CA . VAL A 1 96 ? 8.462 -3.444 -12.334 1.00 89.12 96 VAL A CA 1
ATOM 725 C C . VAL A 1 96 ? 9.222 -2.891 -13.540 1.00 89.12 96 VAL A C 1
ATOM 727 O O . VAL A 1 96 ? 10.223 -3.475 -13.953 1.00 89.12 96 VAL A O 1
ATOM 730 N N . ALA A 1 97 ? 8.795 -1.749 -14.084 1.00 88.31 97 ALA A N 1
ATOM 731 C CA . ALA A 1 97 ? 9.451 -1.115 -15.222 1.00 88.31 97 ALA A CA 1
ATOM 732 C C . ALA A 1 97 ? 10.912 -0.772 -14.911 1.00 88.31 97 ALA A C 1
ATOM 734 O O . ALA A 1 97 ? 11.784 -1.079 -15.716 1.00 88.31 97 ALA A O 1
ATOM 735 N N . ARG A 1 98 ? 11.205 -0.216 -13.727 1.00 90.44 98 ARG A N 1
ATOM 736 C CA . ARG A 1 98 ? 12.578 0.024 -13.254 1.00 90.44 98 ARG A CA 1
ATOM 737 C C . ARG A 1 98 ? 13.398 -1.268 -13.217 1.00 90.44 98 ARG A C 1
ATOM 739 O O . ARG A 1 98 ? 14.531 -1.276 -13.696 1.00 90.44 98 ARG A O 1
ATOM 746 N N . ASN A 1 99 ? 12.830 -2.344 -12.671 1.00 91.69 99 ASN A N 1
ATOM 747 C CA . ASN A 1 99 ? 13.514 -3.633 -12.543 1.00 91.69 99 ASN A CA 1
ATOM 748 C C . ASN A 1 99 ? 13.846 -4.259 -13.900 1.00 91.69 99 ASN A C 1
ATOM 750 O O . ASN A 1 99 ? 14.861 -4.930 -14.025 1.00 91.69 99 ASN A O 1
ATOM 754 N N . VAL A 1 100 ? 13.020 -4.033 -14.921 1.00 92.19 100 VAL A N 1
ATOM 755 C CA . VAL A 1 100 ? 13.313 -4.474 -16.292 1.00 92.19 100 VAL A CA 1
ATOM 756 C C . VAL A 1 100 ? 14.304 -3.523 -16.971 1.00 92.19 100 VAL A C 1
ATOM 758 O O . VAL A 1 100 ? 15.250 -3.963 -17.622 1.00 92.19 100 VAL A O 1
ATOM 761 N N . LEU A 1 101 ? 14.126 -2.213 -16.794 1.00 93.44 101 LEU A N 1
ATOM 762 C CA . LEU A 1 101 ? 14.923 -1.178 -17.451 1.00 93.44 101 LEU A CA 1
ATOM 763 C C . LEU A 1 101 ? 16.389 -1.173 -16.988 1.00 93.44 101 LEU A C 1
ATOM 765 O O . LEU A 1 101 ? 17.244 -0.702 -17.730 1.00 93.44 101 LEU A O 1
ATOM 769 N N . VAL A 1 102 ? 16.714 -1.753 -15.826 1.00 93.44 102 VAL A N 1
ATOM 770 C CA . VAL A 1 102 ? 18.109 -1.941 -15.373 1.00 93.44 102 VAL A CA 1
ATOM 771 C C . VAL A 1 102 ? 18.963 -2.722 -16.380 1.00 93.44 102 VAL A C 1
ATOM 773 O O . VAL A 1 102 ? 20.173 -2.522 -16.452 1.00 93.44 102 VAL A O 1
ATOM 776 N N . PHE A 1 103 ? 18.335 -3.570 -17.199 1.00 95.25 103 PHE A N 1
ATOM 777 C CA . PHE A 1 103 ? 19.004 -4.341 -18.245 1.00 95.25 103 PHE A CA 1
ATOM 778 C C . PHE A 1 103 ? 19.081 -3.604 -19.589 1.00 95.25 103 PHE A C 1
ATOM 780 O O . PHE A 1 103 ? 19.751 -4.071 -20.509 1.00 95.25 103 PHE A O 1
ATOM 787 N N . ALA A 1 104 ? 18.419 -2.455 -19.735 1.00 95.19 104 ALA A N 1
ATOM 788 C CA . ALA A 1 104 ? 18.407 -1.724 -20.996 1.00 95.19 104 ALA A CA 1
ATOM 789 C C . ALA A 1 104 ? 19.787 -1.183 -21.413 1.00 95.19 104 ALA A C 1
ATOM 791 O O . ALA A 1 104 ? 20.126 -1.387 -22.577 1.00 95.19 104 ALA A O 1
ATOM 792 N N . PRO A 1 105 ? 20.612 -0.581 -20.526 1.00 94.12 105 PRO A N 1
ATOM 793 C CA . PRO A 1 105 ? 21.934 -0.086 -20.918 1.00 94.12 105 PRO A CA 1
ATOM 794 C C . PRO A 1 105 ? 22.818 -1.202 -21.479 1.00 94.12 105 PRO A C 1
ATOM 796 O O . PRO A 1 105 ? 23.303 -1.125 -22.598 1.00 94.12 105 PRO A O 1
ATOM 799 N N . ILE A 1 106 ? 22.933 -2.320 -20.754 1.00 95.25 106 ILE A N 1
ATOM 800 C CA . ILE A 1 106 ? 23.744 -3.457 -21.207 1.00 95.25 106 ILE A CA 1
ATOM 801 C C . ILE A 1 106 ? 23.239 -4.013 -22.547 1.00 95.25 106 ILE A C 1
ATOM 803 O O . ILE A 1 106 ? 24.038 -4.311 -23.432 1.00 95.25 106 ILE A O 1
ATOM 807 N N . MET A 1 107 ? 21.920 -4.099 -22.738 1.00 95.81 107 MET A N 1
ATOM 808 C CA . MET A 1 107 ? 21.330 -4.537 -24.002 1.00 95.81 107 MET A CA 1
ATOM 809 C C . MET A 1 107 ? 21.678 -3.590 -25.160 1.00 95.81 107 MET A C 1
ATOM 811 O O . MET A 1 107 ? 22.019 -4.063 -26.244 1.00 95.81 107 MET A O 1
ATOM 815 N N . VAL A 1 108 ? 21.627 -2.275 -24.936 1.00 95.12 108 VAL A N 1
ATOM 816 C CA . VAL A 1 108 ? 21.993 -1.262 -25.936 1.00 95.12 108 VAL A CA 1
ATOM 817 C C . VAL A 1 108 ? 23.474 -1.357 -26.290 1.00 95.12 108 VAL A C 1
ATOM 819 O O . VAL A 1 108 ? 23.796 -1.412 -27.479 1.00 95.12 108 VAL A O 1
ATOM 822 N N . THR A 1 109 ? 24.366 -1.464 -25.300 1.00 94.38 109 THR A N 1
ATOM 823 C CA . THR A 1 109 ? 25.806 -1.610 -25.548 1.00 94.38 109 THR A CA 1
ATOM 824 C C . THR A 1 109 ? 26.107 -2.853 -26.392 1.00 94.38 109 THR A C 1
ATOM 826 O O . THR A 1 109 ? 26.820 -2.765 -27.393 1.00 94.38 109 THR A O 1
ATOM 829 N N . TRP A 1 110 ? 25.544 -4.015 -26.032 1.00 96.69 110 TRP A N 1
ATOM 830 C CA . TRP A 1 110 ? 25.777 -5.269 -26.762 1.00 96.69 110 TRP A CA 1
ATOM 831 C C . TRP A 1 110 ? 25.196 -5.247 -28.170 1.00 96.69 110 TRP A C 1
ATOM 833 O O . TRP A 1 110 ? 25.833 -5.724 -29.110 1.00 96.69 110 TRP A O 1
ATOM 843 N N . PHE A 1 111 ? 24.009 -4.667 -28.338 1.00 95.25 111 PHE A N 1
ATOM 844 C CA . PHE A 1 111 ? 23.401 -4.515 -29.652 1.00 95.25 111 PHE A CA 1
ATOM 845 C C . PHE A 1 111 ? 24.218 -3.576 -30.550 1.00 95.25 111 PHE A C 1
ATOM 847 O O . PHE A 1 111 ? 24.481 -3.900 -31.709 1.00 95.25 111 PHE A O 1
ATOM 854 N N . GLY A 1 112 ? 24.671 -2.443 -30.005 1.00 93.88 112 GLY A N 1
ATOM 855 C CA . GLY A 1 112 ? 25.556 -1.510 -30.698 1.00 93.88 112 GLY A CA 1
ATOM 856 C C . GLY A 1 112 ? 26.866 -2.173 -31.121 1.00 93.88 112 GLY A C 1
ATOM 857 O O . GLY A 1 112 ? 27.262 -2.051 -32.279 1.00 93.88 112 GLY A O 1
ATOM 858 N N . LEU A 1 113 ? 27.488 -2.939 -30.219 1.00 94.81 113 LEU A N 1
ATOM 859 C CA . LEU A 1 113 ? 28.719 -3.674 -30.505 1.00 94.81 113 LEU A CA 1
ATOM 860 C C . LEU A 1 113 ? 28.516 -4.724 -31.603 1.00 94.81 113 LEU A C 1
ATOM 862 O O . LEU A 1 113 ? 29.317 -4.772 -32.529 1.00 94.81 113 LEU A O 1
ATOM 866 N N . SER A 1 114 ? 27.433 -5.508 -31.553 1.00 94.69 114 SER A N 1
ATOM 867 C CA . SER A 1 114 ? 27.109 -6.495 -32.595 1.00 94.69 114 SER A CA 1
ATOM 868 C C . SER A 1 114 ? 27.035 -5.845 -33.977 1.00 94.69 114 SER A C 1
ATOM 870 O O . SER A 1 114 ? 27.684 -6.306 -34.911 1.00 94.69 114 SER A O 1
ATOM 872 N N . ARG A 1 115 ? 26.301 -4.731 -34.101 1.00 94.06 115 ARG A N 1
ATOM 873 C CA . ARG A 1 115 ? 26.174 -3.999 -35.372 1.00 94.06 115 ARG A CA 1
ATOM 874 C C . ARG A 1 115 ? 27.493 -3.383 -35.827 1.00 94.06 115 ARG A C 1
ATOM 876 O O . ARG A 1 115 ? 27.779 -3.362 -37.022 1.00 94.06 115 ARG A O 1
ATOM 883 N N . ALA A 1 116 ? 28.300 -2.899 -34.888 1.00 94.25 116 ALA A N 1
ATOM 884 C CA . ALA A 1 116 ? 29.620 -2.359 -35.177 1.00 94.25 116 ALA A CA 1
ATOM 885 C C . ALA A 1 116 ? 30.592 -3.444 -35.667 1.00 94.25 116 ALA A C 1
ATOM 887 O O . ALA A 1 116 ? 31.352 -3.207 -36.602 1.00 94.25 116 ALA A O 1
ATOM 888 N N . THR A 1 117 ? 30.552 -4.644 -35.083 1.00 94.38 117 THR A N 1
ATOM 889 C CA . THR A 1 117 ? 31.354 -5.791 -35.530 1.00 94.38 117 THR A CA 1
ATOM 890 C C . THR A 1 117 ? 30.963 -6.239 -36.939 1.00 94.38 117 THR A C 1
ATOM 892 O O . THR A 1 117 ? 31.851 -6.442 -37.770 1.00 94.38 117 THR A O 1
ATOM 895 N N . ASP A 1 118 ? 29.663 -6.317 -37.241 1.00 93.50 118 ASP A N 1
ATOM 896 C CA . ASP A 1 118 ? 29.178 -6.657 -38.584 1.00 93.50 118 ASP A CA 1
ATOM 897 C C . ASP A 1 118 ? 29.694 -5.652 -39.625 1.00 93.50 118 ASP A C 1
ATOM 899 O O . ASP A 1 118 ? 30.310 -6.035 -40.623 1.00 93.50 118 ASP A O 1
ATOM 903 N N . ALA A 1 119 ? 29.533 -4.353 -39.360 1.00 92.81 119 ALA A N 1
ATOM 904 C CA . ALA A 1 119 ? 29.993 -3.298 -40.258 1.00 92.81 119 ALA A CA 1
ATOM 905 C C . ALA A 1 119 ? 31.517 -3.263 -40.419 1.00 92.81 119 ALA A C 1
ATOM 907 O O . ALA A 1 119 ? 32.016 -3.049 -41.524 1.00 92.81 119 ALA A O 1
ATOM 908 N N . TYR A 1 120 ? 32.263 -3.527 -39.346 1.00 94.00 120 TYR A N 1
ATOM 909 C CA . TYR A 1 120 ? 33.717 -3.624 -39.401 1.00 94.00 120 TYR A CA 1
ATOM 910 C C . TYR A 1 120 ? 34.183 -4.757 -40.323 1.00 94.00 120 TYR A C 1
ATOM 912 O O . TYR A 1 120 ? 35.089 -4.554 -41.130 1.00 94.00 120 TYR A O 1
ATOM 920 N N . SER A 1 121 ? 33.533 -5.926 -40.267 1.00 92.62 121 SER A N 1
ATOM 921 C CA . SER A 1 121 ? 33.869 -7.060 -41.140 1.00 92.62 121 SER A CA 1
ATOM 922 C C . SER A 1 121 ? 33.651 -6.743 -42.628 1.00 92.62 121 SER A C 1
ATOM 924 O O . SER A 1 121 ? 34.500 -7.050 -43.472 1.00 92.62 121 SER A O 1
ATOM 926 N N . ILE A 1 122 ? 32.549 -6.053 -42.943 1.00 91.88 122 ILE A N 1
ATOM 927 C CA . ILE A 1 122 ? 32.216 -5.609 -44.301 1.00 91.88 122 ILE A CA 1
ATOM 928 C C . ILE A 1 122 ? 33.241 -4.574 -44.776 1.00 91.88 122 ILE A C 1
ATOM 930 O O . ILE A 1 122 ? 33.770 -4.693 -45.883 1.00 91.88 122 ILE A O 1
ATOM 934 N N . LEU A 1 123 ? 33.570 -3.597 -43.925 1.00 92.44 123 LEU A N 1
ATOM 935 C CA . LEU A 1 123 ? 34.532 -2.546 -44.243 1.00 92.44 123 LEU A CA 1
ATOM 936 C C . LEU A 1 123 ? 35.922 -3.119 -44.537 1.00 92.44 123 LEU A C 1
ATOM 938 O O . LEU A 1 123 ? 36.530 -2.733 -45.528 1.00 92.44 123 LEU A O 1
ATOM 942 N N . LEU A 1 124 ? 36.411 -4.064 -43.730 1.00 93.25 124 LEU A N 1
ATOM 943 C CA . LEU A 1 124 ? 37.723 -4.679 -43.950 1.00 93.25 124 LEU A CA 1
ATOM 944 C C . LEU A 1 124 ? 37.781 -5.566 -45.192 1.00 93.25 124 LEU A C 1
ATOM 946 O O . LEU A 1 124 ? 38.838 -5.675 -45.809 1.00 93.25 124 LEU A O 1
ATOM 950 N N . THR A 1 125 ? 36.661 -6.179 -45.576 1.00 93.75 125 THR A N 1
ATOM 951 C CA . THR A 1 125 ? 36.581 -6.943 -46.828 1.00 93.75 125 THR A CA 1
ATOM 952 C C . THR A 1 125 ? 36.755 -6.021 -48.037 1.00 93.75 125 THR A C 1
ATOM 954 O O . THR A 1 125 ? 37.416 -6.389 -49.005 1.00 93.75 125 THR A O 1
ATOM 957 N N . ALA A 1 126 ? 36.194 -4.810 -47.977 1.00 92.00 126 ALA A N 1
ATOM 958 C CA . ALA A 1 126 ? 36.328 -3.807 -49.031 1.00 92.00 126 ALA A CA 1
ATOM 959 C C . ALA A 1 126 ? 37.664 -3.041 -48.982 1.00 92.00 126 ALA A C 1
ATOM 961 O O . ALA A 1 126 ? 38.197 -2.681 -50.030 1.00 92.00 126 ALA A O 1
ATOM 962 N N . LYS A 1 127 ? 38.181 -2.772 -47.778 1.00 92.00 127 LYS A N 1
ATOM 963 C CA . LYS A 1 127 ? 39.353 -1.924 -47.508 1.00 92.00 127 LYS A CA 1
ATOM 964 C C . LYS A 1 127 ? 40.259 -2.548 -46.436 1.00 92.00 127 LYS A C 1
ATOM 966 O O . LYS A 1 127 ? 40.226 -2.129 -45.270 1.00 92.00 127 LYS A O 1
ATOM 971 N N . PRO A 1 128 ? 41.074 -3.554 -46.796 1.00 92.00 128 PRO A N 1
ATOM 972 C CA . PRO A 1 128 ? 41.940 -4.257 -45.849 1.00 92.00 128 PRO A CA 1
ATOM 973 C C . PRO A 1 128 ? 42.955 -3.344 -45.144 1.00 92.00 128 PRO A C 1
ATOM 975 O O . PRO A 1 128 ? 43.361 -3.613 -44.015 1.00 92.00 128 PRO A O 1
ATOM 978 N N . GLU A 1 129 ? 43.348 -2.235 -45.774 1.00 92.56 129 GLU A N 1
ATOM 979 C CA . GLU A 1 129 ? 44.289 -1.252 -45.234 1.00 92.56 129 GLU A CA 1
ATOM 980 C C . GLU A 1 129 ? 43.778 -0.540 -43.973 1.00 92.56 129 GLU A C 1
ATOM 982 O O . GLU A 1 129 ? 44.572 -0.048 -43.167 1.00 92.56 129 GLU A O 1
ATOM 987 N N . LEU A 1 130 ? 42.458 -0.508 -43.759 1.00 90.94 130 LEU A N 1
ATOM 988 C CA . LEU A 1 130 ? 41.858 0.101 -42.573 1.00 90.94 130 LEU A CA 1
ATOM 989 C C . LEU A 1 130 ? 42.024 -0.757 -41.311 1.00 90.94 130 LEU A C 1
ATOM 991 O O . LEU A 1 130 ? 41.811 -0.235 -40.219 1.00 90.94 130 LEU A O 1
ATOM 995 N N . ALA A 1 131 ? 42.479 -2.011 -41.424 1.00 90.38 131 ALA A N 1
ATOM 996 C CA . ALA A 1 131 ? 42.753 -2.884 -40.277 1.00 90.38 131 ALA A CA 1
ATOM 997 C C . ALA A 1 131 ? 43.837 -2.332 -39.333 1.00 90.38 131 ALA A C 1
ATOM 999 O O . ALA A 1 131 ? 43.887 -2.701 -38.162 1.00 90.38 131 ALA A O 1
ATOM 1000 N N . ALA A 1 132 ? 44.698 -1.431 -39.822 1.00 92.19 132 ALA A N 1
ATOM 1001 C CA . ALA A 1 132 ? 45.696 -0.750 -39.000 1.00 92.19 132 ALA A CA 1
ATOM 1002 C C . ALA A 1 132 ? 45.094 0.343 -38.093 1.00 92.19 132 ALA A C 1
ATOM 1004 O O . ALA A 1 132 ? 45.758 0.804 -37.162 1.00 92.19 132 ALA A O 1
ATOM 1005 N N . LYS A 1 133 ? 43.855 0.789 -38.354 1.00 92.88 133 LYS A N 1
ATOM 1006 C CA . LYS A 1 133 ? 43.171 1.786 -37.522 1.00 92.88 133 LYS A CA 1
ATOM 1007 C C . LYS A 1 133 ? 42.479 1.110 -36.329 1.00 92.88 133 LYS A C 1
ATOM 1009 O O . LYS A 1 133 ? 41.890 0.043 -36.492 1.00 92.88 133 LYS A O 1
ATOM 1014 N N . PRO A 1 134 ? 42.470 1.735 -35.137 1.00 94.81 134 PRO A N 1
ATOM 1015 C CA . PRO A 1 134 ? 41.741 1.204 -33.989 1.00 94.81 134 PRO A CA 1
ATOM 1016 C C . PRO A 1 134 ? 40.235 1.078 -34.260 1.00 94.81 134 PRO A C 1
ATOM 1018 O O . PRO A 1 134 ? 39.613 2.009 -34.773 1.00 94.81 134 PRO A O 1
ATOM 1021 N N . PHE A 1 135 ? 39.633 -0.033 -33.828 1.00 94.12 135 PHE A N 1
ATOM 1022 C CA . PHE A 1 135 ? 38.201 -0.312 -34.002 1.00 94.12 135 PHE A CA 1
ATOM 1023 C C . PHE A 1 135 ? 37.298 0.811 -33.473 1.00 94.12 135 PHE A C 1
ATOM 1025 O O . PHE A 1 135 ? 36.412 1.270 -34.186 1.00 94.12 135 PHE A O 1
ATOM 1032 N N . LEU A 1 136 ? 37.545 1.302 -32.251 1.00 93.56 136 LEU A N 1
ATOM 1033 C CA . LEU A 1 136 ? 36.725 2.361 -31.646 1.00 93.56 136 LEU A CA 1
ATOM 1034 C C . LEU A 1 136 ? 36.770 3.668 -32.446 1.00 93.56 136 LEU A C 1
ATOM 1036 O O . LEU A 1 136 ? 35.762 4.360 -32.533 1.00 93.56 136 LEU A O 1
ATOM 1040 N N . LEU A 1 137 ? 37.912 3.988 -33.064 1.00 94.44 137 LEU A N 1
ATOM 1041 C CA . LEU A 1 137 ? 38.036 5.172 -33.915 1.00 94.44 137 LEU A CA 1
ATOM 1042 C C . LEU A 1 137 ? 37.191 5.023 -35.187 1.00 94.44 137 LEU A C 1
ATOM 1044 O O . LEU A 1 137 ? 36.513 5.964 -35.588 1.00 94.44 137 LEU A O 1
ATOM 1048 N N . LEU A 1 138 ? 37.211 3.839 -35.804 1.00 93.62 138 LEU A N 1
ATOM 1049 C CA . LEU A 1 138 ? 36.378 3.532 -36.969 1.00 93.62 138 LEU A CA 1
ATOM 1050 C C . LEU A 1 138 ? 34.884 3.514 -36.619 1.00 93.62 138 LEU A C 1
ATOM 1052 O O . LEU A 1 138 ? 34.068 3.993 -37.405 1.00 93.62 138 LEU A O 1
ATOM 1056 N N . TRP A 1 139 ? 34.530 3.019 -35.432 1.00 95.06 139 TRP A N 1
ATOM 1057 C CA . TRP A 1 139 ? 33.154 3.010 -34.943 1.00 95.06 139 TRP A CA 1
ATOM 1058 C C . TRP A 1 139 ? 32.643 4.420 -34.629 1.00 95.06 139 TRP A C 1
ATOM 1060 O O . TRP A 1 139 ? 31.520 4.764 -34.997 1.00 95.06 139 TRP A O 1
ATOM 1070 N N . GLU A 1 140 ? 33.465 5.277 -34.023 1.00 94.62 140 GLU A N 1
ATOM 1071 C CA . GLU A 1 140 ? 33.113 6.687 -33.817 1.00 94.62 140 GLU A CA 1
ATOM 1072 C C . GLU A 1 140 ? 32.864 7.409 -35.148 1.00 94.62 140 GLU A C 1
ATOM 1074 O O . GLU A 1 140 ? 31.935 8.202 -35.265 1.00 94.62 140 GLU A O 1
ATOM 1079 N N . GLN A 1 141 ? 33.628 7.059 -36.186 1.00 92.62 141 GLN A N 1
ATOM 1080 C CA . GLN A 1 141 ? 33.433 7.547 -37.557 1.00 92.62 141 GLN A CA 1
ATOM 1081 C C . GLN A 1 141 ? 32.281 6.843 -38.304 1.00 92.62 141 GLN A C 1
ATOM 1083 O O . GLN A 1 141 ? 32.030 7.146 -39.471 1.00 92.62 141 GLN A O 1
ATOM 1088 N N . GLY A 1 142 ? 31.588 5.894 -37.666 1.00 91.06 142 GLY A N 1
ATOM 1089 C CA . GLY A 1 142 ? 30.448 5.175 -38.238 1.00 91.06 142 GLY A CA 1
ATOM 1090 C C . GLY A 1 142 ? 30.800 4.242 -39.400 1.00 91.06 142 GLY A C 1
ATOM 1091 O O . GLY A 1 142 ? 29.946 4.003 -40.251 1.00 91.06 142 GLY A O 1
ATOM 1092 N N . PHE A 1 143 ? 32.043 3.750 -39.473 1.00 91.88 143 PHE A N 1
ATOM 1093 C CA . PHE A 1 143 ? 32.542 2.870 -40.543 1.00 91.88 143 PHE A CA 1
ATOM 1094 C C . PHE A 1 143 ? 32.249 3.399 -41.960 1.00 91.88 143 PHE A C 1
ATOM 1096 O O . PHE A 1 143 ? 31.766 2.659 -42.811 1.00 91.88 143 PHE A O 1
ATOM 1103 N N . GLU A 1 144 ? 32.520 4.689 -42.202 1.00 86.69 144 GLU A N 1
ATOM 1104 C CA . GLU A 1 144 ? 32.211 5.386 -43.467 1.00 86.69 144 GLU A CA 1
ATOM 1105 C C . GLU A 1 144 ? 30.705 5.425 -43.808 1.00 86.69 144 GLU A C 1
ATOM 1107 O O . GLU A 1 144 ? 30.309 5.279 -44.962 1.00 86.69 144 GLU A O 1
ATOM 1112 N N . ALA A 1 145 ? 29.863 5.671 -42.796 1.00 79.38 145 ALA A N 1
ATOM 1113 C CA . ALA A 1 145 ? 28.401 5.737 -42.905 1.00 79.38 145 ALA A CA 1
ATOM 1114 C C . ALA A 1 145 ? 27.740 4.401 -43.294 1.00 79.38 145 ALA A C 1
ATOM 1116 O O . ALA A 1 145 ? 26.776 4.360 -44.065 1.00 79.38 145 ALA A O 1
ATOM 1117 N N . ALA A 1 146 ? 28.234 3.303 -42.715 1.00 84.31 146 ALA A N 1
ATOM 1118 C CA . ALA A 1 146 ? 27.620 1.991 -42.861 1.00 84.31 146 ALA A CA 1
ATOM 1119 C C . ALA A 1 146 ? 26.131 2.026 -42.430 1.00 84.31 146 ALA A C 1
ATOM 1121 O O . ALA A 1 146 ? 25.814 2.502 -41.332 1.00 84.31 146 ALA A O 1
ATOM 1122 N N . PRO A 1 147 ? 25.193 1.522 -43.258 1.00 79.62 147 PRO A N 1
ATOM 1123 C CA . PRO A 1 147 ? 23.768 1.573 -42.951 1.00 79.62 147 PRO A CA 1
ATOM 1124 C C . PRO A 1 147 ? 23.431 0.862 -41.635 1.00 79.62 147 PRO A C 1
ATOM 1126 O O . PRO A 1 147 ? 23.792 -0.294 -41.429 1.00 79.62 147 PRO A O 1
ATOM 1129 N N . GLY A 1 148 ? 22.691 1.537 -40.753 1.00 78.75 148 GLY A N 1
ATOM 1130 C CA . GLY A 1 148 ? 22.198 0.941 -39.507 1.00 78.75 148 GLY A CA 1
ATOM 1131 C C . GLY A 1 148 ? 23.223 0.845 -38.372 1.00 78.75 148 GLY A C 1
ATOM 1132 O O . GLY A 1 148 ? 22.915 0.216 -37.355 1.00 78.75 148 GLY A O 1
ATOM 1133 N N . VAL A 1 149 ? 24.396 1.473 -38.514 1.00 89.00 149 VAL A N 1
ATOM 1134 C CA . VAL A 1 149 ? 25.366 1.641 -37.425 1.00 89.00 149 VAL A CA 1
ATOM 1135 C C . VAL A 1 149 ? 25.218 3.021 -36.800 1.00 89.00 149 VAL A C 1
ATOM 1137 O O . VAL A 1 149 ? 25.248 4.043 -37.480 1.00 89.00 149 VAL A O 1
ATOM 1140 N N . VAL A 1 150 ? 25.086 3.042 -35.480 1.00 91.56 150 VAL A N 1
ATOM 1141 C CA . VAL A 1 150 ? 25.190 4.258 -34.670 1.00 91.56 150 VAL A CA 1
ATOM 1142 C C . VAL A 1 150 ? 26.635 4.448 -34.218 1.00 91.56 150 VAL A C 1
ATOM 1144 O O . VAL A 1 150 ? 27.340 3.466 -33.976 1.00 91.56 150 VAL A O 1
ATOM 1147 N N . THR A 1 151 ? 27.083 5.699 -34.101 1.00 93.81 151 THR A N 1
ATOM 1148 C CA . THR A 1 151 ? 28.443 5.998 -33.628 1.00 93.81 151 THR A CA 1
ATOM 1149 C C . THR A 1 151 ? 28.624 5.568 -32.176 1.00 93.81 151 THR A C 1
ATOM 1151 O O . THR A 1 151 ? 27.660 5.523 -31.405 1.00 93.81 151 THR A O 1
ATOM 1154 N N . PHE A 1 152 ? 29.868 5.287 -31.791 1.00 94.25 152 PHE A N 1
ATOM 1155 C CA . PHE A 1 152 ? 30.209 4.929 -30.416 1.00 94.25 152 PHE A CA 1
ATOM 1156 C C . PHE A 1 152 ? 29.720 5.985 -29.405 1.00 94.25 152 PHE A C 1
ATOM 1158 O O . PHE A 1 152 ? 29.053 5.636 -28.432 1.00 94.25 152 PHE A O 1
ATOM 1165 N N . SER A 1 153 ? 29.952 7.273 -29.674 1.00 94.44 153 SER A N 1
ATOM 1166 C CA . SER A 1 153 ? 29.467 8.389 -28.853 1.00 94.44 153 SER A CA 1
ATOM 1167 C C . SER A 1 153 ? 27.945 8.390 -28.693 1.00 94.44 153 SER A C 1
ATOM 1169 O O . SER A 1 153 ? 27.437 8.590 -27.591 1.00 94.44 153 SER A O 1
ATOM 1171 N N . THR A 1 154 ? 27.195 8.074 -29.754 1.00 94.25 154 THR A N 1
ATOM 1172 C CA . THR A 1 154 ? 25.729 7.987 -29.674 1.00 94.25 154 THR A CA 1
ATOM 1173 C C . THR A 1 154 ? 25.289 6.860 -28.739 1.00 94.25 154 THR A C 1
ATOM 1175 O O . THR A 1 154 ? 24.427 7.079 -27.891 1.00 94.25 154 THR A O 1
ATOM 1178 N N . VAL A 1 155 ? 25.899 5.673 -28.846 1.00 95.31 155 VAL A N 1
ATOM 1179 C CA . VAL A 1 155 ? 25.625 4.544 -27.935 1.00 95.31 155 VAL A CA 1
ATOM 1180 C C . VAL A 1 155 ? 25.954 4.929 -26.493 1.00 95.31 155 VAL A C 1
ATOM 1182 O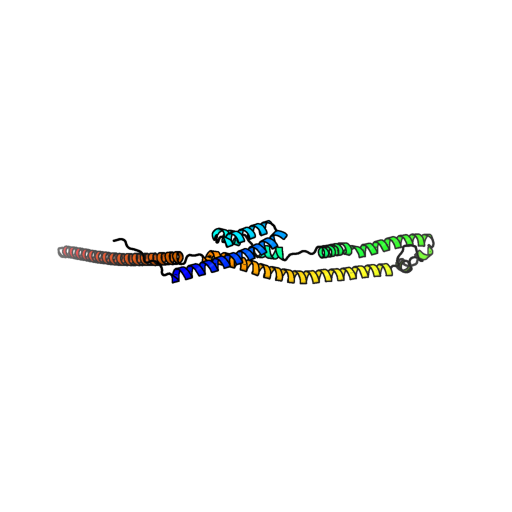 O . VAL A 1 155 ? 25.123 4.745 -25.608 1.00 95.31 155 VAL A O 1
ATOM 1185 N N . ALA A 1 156 ? 27.114 5.548 -26.267 1.00 95.19 156 ALA A N 1
ATOM 1186 C CA . ALA A 1 156 ? 27.536 5.992 -24.943 1.00 95.19 156 ALA A CA 1
ATOM 1187 C C . ALA A 1 156 ? 26.578 7.030 -24.333 1.00 95.19 156 ALA A C 1
ATOM 1189 O O . ALA A 1 156 ? 26.266 6.954 -23.145 1.00 95.19 156 ALA A O 1
ATOM 1190 N N . ILE A 1 157 ? 26.070 7.979 -25.130 1.00 96.94 157 ILE A N 1
ATOM 1191 C CA . ILE A 1 157 ? 25.075 8.964 -24.680 1.00 96.94 157 ILE A CA 1
ATOM 1192 C C . ILE A 1 157 ? 23.750 8.281 -24.335 1.00 96.94 157 ILE A C 1
ATOM 1194 O O . ILE A 1 157 ? 23.145 8.628 -23.319 1.00 96.94 157 ILE A O 1
ATOM 1198 N N . ILE A 1 158 ? 23.294 7.315 -25.140 1.00 96.12 158 ILE A N 1
ATOM 1199 C CA . ILE A 1 158 ? 22.076 6.548 -24.843 1.00 96.12 158 ILE A CA 1
ATOM 1200 C C . ILE A 1 158 ? 22.244 5.795 -23.519 1.00 96.12 158 ILE A C 1
ATOM 1202 O O . ILE A 1 158 ? 21.387 5.925 -22.646 1.00 96.12 158 ILE A O 1
ATOM 1206 N N . ASP A 1 159 ? 23.359 5.090 -23.324 1.00 95.88 159 ASP A N 1
ATOM 1207 C CA . ASP A 1 159 ? 23.625 4.335 -22.095 1.00 95.88 159 ASP A CA 1
ATOM 1208 C C . ASP A 1 159 ? 23.717 5.251 -20.871 1.00 95.88 159 ASP A C 1
ATOM 1210 O O . ASP A 1 159 ? 23.064 5.001 -19.855 1.00 95.88 159 ASP A O 1
ATOM 1214 N N . ALA A 1 160 ? 24.451 6.363 -20.976 1.00 96.00 160 ALA A N 1
ATOM 1215 C CA . ALA A 1 160 ? 24.533 7.364 -19.917 1.00 96.00 160 ALA A CA 1
ATOM 1216 C C . ALA A 1 160 ? 23.150 7.945 -19.574 1.00 96.00 160 ALA A C 1
ATOM 1218 O O . ALA A 1 160 ? 22.818 8.107 -18.398 1.00 96.00 160 ALA A O 1
ATOM 1219 N N . SER A 1 161 ? 22.318 8.205 -20.586 1.00 97.00 161 SER A N 1
ATOM 1220 C CA . SER A 1 161 ? 20.959 8.724 -20.405 1.00 97.00 161 SER A CA 1
ATOM 1221 C C . SER A 1 161 ? 20.037 7.697 -19.747 1.00 97.00 161 SER A C 1
ATOM 1223 O O . SER A 1 161 ? 19.260 8.055 -18.863 1.00 97.00 161 SER A O 1
ATOM 1225 N N . LEU A 1 162 ? 20.134 6.418 -20.124 1.00 95.38 162 LEU A N 1
ATOM 1226 C CA . LEU A 1 162 ? 19.370 5.332 -19.504 1.00 95.38 162 LEU A CA 1
ATOM 1227 C C . LEU A 1 162 ? 19.761 5.139 -18.037 1.00 95.38 162 LEU A C 1
ATOM 1229 O O . LEU A 1 162 ? 18.886 5.002 -17.183 1.00 95.38 162 LEU A O 1
ATOM 1233 N N . ILE A 1 163 ? 21.059 5.180 -17.723 1.00 95.25 163 ILE A N 1
ATOM 1234 C CA . ILE A 1 163 ? 21.546 5.102 -16.340 1.00 95.25 163 ILE A CA 1
ATOM 1235 C C . ILE A 1 163 ? 21.050 6.306 -15.530 1.00 95.25 163 ILE A C 1
ATOM 1237 O O . ILE A 1 163 ? 20.522 6.128 -14.432 1.00 95.25 163 ILE A O 1
ATOM 1241 N N . ALA A 1 164 ? 21.154 7.524 -16.069 1.00 95.50 164 ALA A N 1
ATOM 1242 C CA . ALA A 1 164 ? 20.643 8.723 -15.408 1.00 95.50 164 ALA A CA 1
ATOM 1243 C C . ALA A 1 164 ? 19.129 8.627 -15.147 1.00 95.50 164 ALA A C 1
ATOM 1245 O O . ALA A 1 164 ? 18.671 8.909 -14.037 1.00 95.50 164 ALA A O 1
ATOM 1246 N N . LEU A 1 165 ? 18.357 8.156 -16.131 1.00 94.38 165 LEU A N 1
ATOM 1247 C CA . LEU A 1 165 ? 16.923 7.912 -15.990 1.00 94.38 165 LEU A CA 1
ATOM 1248 C C . LEU A 1 165 ? 16.623 6.880 -14.893 1.00 94.38 165 LEU A C 1
ATOM 1250 O O . LEU A 1 165 ? 15.721 7.100 -14.087 1.00 94.38 165 LEU A O 1
ATOM 1254 N N . LEU A 1 166 ? 17.381 5.782 -14.819 1.00 93.81 166 LEU A N 1
ATOM 1255 C CA . LEU A 1 166 ? 17.228 4.763 -13.776 1.00 93.81 166 LEU A CA 1
ATOM 1256 C C . LEU A 1 166 ? 17.504 5.315 -12.380 1.00 93.81 166 LEU A C 1
ATOM 1258 O O . LEU A 1 166 ? 16.776 4.988 -11.441 1.00 93.81 166 LEU A O 1
ATOM 1262 N N . ILE A 1 167 ? 18.528 6.155 -12.232 1.00 94.19 167 ILE A N 1
ATOM 1263 C CA . ILE A 1 167 ? 18.842 6.817 -10.961 1.00 94.19 167 ILE A CA 1
ATOM 1264 C C . ILE A 1 167 ? 17.685 7.732 -10.552 1.00 94.19 167 ILE A C 1
ATOM 1266 O O . ILE A 1 167 ? 17.186 7.618 -9.432 1.00 94.19 167 ILE A O 1
ATOM 1270 N N . LEU A 1 168 ? 17.206 8.581 -11.466 1.00 93.69 168 LEU A N 1
ATOM 1271 C CA . LEU A 1 168 ? 16.078 9.478 -11.206 1.00 93.69 168 LEU A CA 1
ATOM 1272 C C . LEU A 1 168 ? 14.811 8.700 -10.840 1.00 93.69 168 LEU A C 1
ATOM 1274 O O . LEU A 1 168 ? 14.163 9.014 -9.844 1.00 93.69 168 LEU A O 1
ATOM 1278 N N . LEU A 1 169 ? 14.484 7.650 -11.594 1.00 90.88 169 LEU A N 1
ATOM 1279 C CA . LEU A 1 169 ? 13.325 6.804 -11.325 1.00 90.88 169 LEU A CA 1
ATOM 1280 C C . LEU A 1 169 ? 13.443 6.106 -9.963 1.00 90.88 169 LEU A C 1
ATOM 1282 O O . LEU A 1 169 ? 12.473 6.068 -9.210 1.00 90.88 169 LEU A O 1
ATOM 1286 N N . SER A 1 170 ? 14.635 5.611 -9.615 1.00 91.31 170 SER A N 1
ATOM 1287 C CA . SER A 1 170 ? 14.908 5.005 -8.304 1.00 91.31 170 SER A CA 1
ATOM 1288 C C . SER A 1 170 ? 14.676 6.000 -7.169 1.00 91.31 170 SER A C 1
ATOM 1290 O O . SER A 1 170 ? 14.009 5.671 -6.191 1.00 91.31 170 SER A O 1
ATOM 1292 N N . LEU A 1 171 ? 15.190 7.223 -7.315 1.00 92.81 171 LEU A N 1
ATOM 1293 C CA . LEU A 1 171 ? 15.057 8.273 -6.312 1.00 92.81 171 LEU A CA 1
ATOM 1294 C C . LEU A 1 171 ? 13.594 8.696 -6.131 1.00 92.81 171 LEU A C 1
ATOM 1296 O O . LEU A 1 171 ? 13.121 8.804 -5.003 1.00 92.81 171 LEU A O 1
ATOM 1300 N N . VAL A 1 172 ? 12.863 8.888 -7.232 1.00 90.50 172 VAL A N 1
ATOM 1301 C CA . VAL A 1 172 ? 11.440 9.259 -7.199 1.00 90.50 172 VAL A CA 1
ATOM 1302 C C . VAL A 1 172 ? 10.606 8.177 -6.518 1.00 90.50 172 VAL A C 1
ATOM 1304 O O . VAL A 1 172 ? 9.782 8.500 -5.662 1.00 90.50 172 VAL A O 1
ATOM 1307 N N . ILE A 1 173 ? 10.825 6.903 -6.865 1.00 88.50 173 ILE A N 1
ATOM 1308 C CA . ILE A 1 173 ? 10.123 5.780 -6.231 1.00 88.50 173 ILE A CA 1
ATOM 1309 C C . ILE A 1 173 ? 10.433 5.743 -4.732 1.00 88.50 173 ILE A C 1
ATOM 1311 O O . ILE A 1 173 ? 9.504 5.638 -3.936 1.00 88.50 173 ILE A O 1
ATOM 1315 N N . HIS A 1 174 ? 11.702 5.893 -4.344 1.00 88.94 174 HIS A N 1
ATOM 1316 C CA . HIS A 1 174 ? 12.112 5.836 -2.943 1.00 88.94 174 HIS A CA 1
ATOM 1317 C C . HIS A 1 174 ? 11.534 6.984 -2.106 1.00 88.94 174 HIS A C 1
ATOM 1319 O O . HIS A 1 174 ? 10.842 6.725 -1.128 1.00 88.94 174 HIS A O 1
ATOM 1325 N N . ILE A 1 175 ? 11.710 8.243 -2.529 1.00 88.25 175 ILE A N 1
ATOM 1326 C CA . ILE A 1 175 ? 11.165 9.410 -1.811 1.00 88.25 175 ILE A CA 1
ATOM 1327 C C . ILE A 1 175 ? 9.643 9.294 -1.676 1.00 88.25 175 ILE A C 1
ATOM 1329 O O . ILE A 1 175 ? 9.062 9.613 -0.637 1.00 88.25 175 ILE A O 1
ATOM 1333 N N . ARG A 1 176 ? 8.965 8.838 -2.735 1.00 84.88 176 ARG A N 1
ATOM 1334 C CA . ARG A 1 176 ? 7.510 8.696 -2.718 1.00 84.88 176 ARG A CA 1
ATOM 1335 C C . ARG A 1 176 ? 7.054 7.580 -1.788 1.00 84.88 176 ARG A C 1
ATOM 1337 O O . ARG A 1 176 ? 6.026 7.777 -1.135 1.00 84.88 176 ARG A O 1
ATOM 1344 N N . ALA A 1 177 ? 7.754 6.446 -1.782 1.00 82.44 177 ALA A N 1
ATOM 1345 C CA . ALA A 1 177 ? 7.492 5.332 -0.879 1.00 82.44 177 ALA A CA 1
ATOM 1346 C C . ALA A 1 177 ? 7.643 5.798 0.569 1.00 82.44 177 ALA A C 1
ATOM 1348 O O . ALA A 1 177 ? 6.677 5.704 1.313 1.00 82.44 177 ALA A O 1
ATOM 1349 N N . ASP A 1 178 ? 8.744 6.464 0.912 1.00 82.81 178 ASP A N 1
ATOM 1350 C CA . ASP A 1 178 ? 8.996 6.959 2.268 1.00 82.81 178 ASP A CA 1
ATOM 1351 C C . ASP A 1 178 ? 7.910 7.940 2.744 1.00 82.81 178 ASP A C 1
ATOM 1353 O O . ASP A 1 178 ? 7.339 7.783 3.825 1.00 82.81 178 ASP A O 1
ATOM 1357 N N . VAL A 1 179 ? 7.546 8.933 1.921 1.00 79.94 179 VAL A N 1
ATOM 1358 C CA . VAL A 1 179 ? 6.474 9.888 2.267 1.00 79.94 179 VAL A CA 1
ATOM 1359 C C . VAL A 1 179 ? 5.119 9.188 2.387 1.00 79.94 179 VAL A C 1
ATOM 1361 O O . VAL A 1 179 ? 4.307 9.540 3.247 1.00 79.94 179 VAL A O 1
ATOM 1364 N N . ARG A 1 18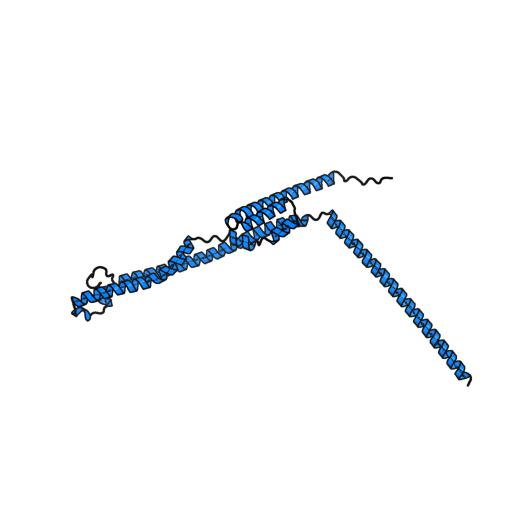0 ? 4.842 8.207 1.517 1.00 78.25 180 ARG A N 1
ATOM 1365 C CA . ARG A 1 180 ? 3.592 7.443 1.568 1.00 78.25 180 ARG A CA 1
ATOM 1366 C C . ARG A 1 180 ? 3.541 6.571 2.808 1.00 78.25 180 ARG A C 1
ATOM 1368 O O . ARG A 1 180 ? 2.500 6.551 3.442 1.00 78.25 180 ARG A O 1
ATOM 1375 N N . ASP A 1 181 ? 4.633 5.919 3.165 1.00 81.56 181 ASP A N 1
ATOM 1376 C CA . ASP A 1 181 ? 4.714 5.039 4.321 1.00 81.56 181 ASP A CA 1
ATOM 1377 C C . ASP A 1 181 ? 4.484 5.826 5.608 1.00 81.56 181 ASP A C 1
ATOM 1379 O O . ASP A 1 181 ? 3.695 5.403 6.452 1.00 81.56 181 ASP A O 1
ATOM 1383 N N . VAL A 1 182 ? 5.064 7.027 5.723 1.00 81.25 182 VAL A N 1
ATOM 1384 C CA . VAL A 1 182 ? 4.787 7.932 6.849 1.00 81.25 182 VAL A CA 1
ATOM 1385 C C . VAL A 1 182 ? 3.313 8.338 6.873 1.00 81.25 182 VAL A C 1
ATOM 1387 O O . VAL A 1 182 ? 2.650 8.172 7.896 1.00 81.25 182 VAL A O 1
ATOM 1390 N N . ALA A 1 183 ? 2.769 8.823 5.753 1.00 81.38 183 ALA A N 1
ATOM 1391 C CA . ALA A 1 183 ? 1.382 9.280 5.692 1.00 81.38 183 ALA A CA 1
ATOM 1392 C C . ALA A 1 183 ? 0.376 8.146 5.953 1.00 81.38 183 ALA A C 1
ATOM 1394 O O . ALA A 1 183 ? -0.576 8.327 6.711 1.00 81.38 183 ALA A O 1
ATOM 1395 N N . THR A 1 184 ? 0.592 6.971 5.361 1.00 84.12 184 THR A N 1
ATOM 1396 C CA . THR A 1 184 ? -0.241 5.781 5.548 1.00 84.12 184 THR A CA 1
ATOM 1397 C C . THR A 1 184 ? -0.147 5.285 6.984 1.00 84.12 184 THR A C 1
ATOM 1399 O O . THR A 1 184 ? -1.182 4.991 7.570 1.00 84.12 184 THR A O 1
ATOM 1402 N N . ARG A 1 185 ? 1.040 5.284 7.603 1.00 85.25 185 ARG A N 1
ATOM 1403 C CA . ARG A 1 185 ? 1.194 4.915 9.016 1.00 85.25 185 ARG A CA 1
ATOM 1404 C C . ARG A 1 185 ? 0.467 5.885 9.943 1.00 85.25 185 ARG A C 1
ATOM 1406 O O . ARG A 1 185 ? -0.237 5.442 10.843 1.00 85.25 185 ARG A O 1
ATOM 1413 N N . THR A 1 186 ? 0.577 7.195 9.719 1.00 87.75 186 THR A N 1
ATOM 1414 C CA . THR A 1 186 ? -0.169 8.190 10.505 1.00 87.75 186 THR A CA 1
ATOM 1415 C C . THR A 1 186 ? -1.677 8.026 10.327 1.00 87.75 186 THR A C 1
ATOM 1417 O O . THR A 1 186 ? -2.412 8.048 11.310 1.00 87.75 186 THR A O 1
ATOM 1420 N N . GLN A 1 187 ? -2.149 7.818 9.094 1.00 88.25 187 GLN A N 1
ATOM 1421 C CA . GLN A 1 187 ? -3.568 7.574 8.826 1.00 88.25 187 GLN A CA 1
ATOM 1422 C C . GLN A 1 187 ? -4.064 6.284 9.483 1.00 88.25 187 GLN A C 1
ATOM 1424 O O . GLN A 1 187 ? -5.147 6.296 10.063 1.00 88.25 187 GLN A O 1
ATOM 1429 N N . ALA A 1 188 ? -3.277 5.205 9.437 1.00 89.38 188 ALA A N 1
ATOM 1430 C CA . ALA A 1 188 ? -3.600 3.939 10.085 1.00 89.38 188 ALA A CA 1
ATOM 1431 C C . ALA A 1 188 ? -3.712 4.111 11.603 1.00 89.38 188 ALA A C 1
ATOM 1433 O O . ALA A 1 188 ? -4.706 3.696 12.181 1.00 89.38 188 ALA A O 1
ATOM 1434 N N . LEU A 1 189 ? -2.771 4.815 12.240 1.00 90.62 189 LEU A N 1
ATOM 1435 C CA . LEU A 1 189 ? -2.819 5.083 13.683 1.00 90.62 189 LEU A CA 1
ATOM 1436 C C . LEU A 1 189 ? -4.027 5.943 14.084 1.00 90.62 189 LEU A C 1
ATOM 1438 O O . LEU A 1 189 ? -4.684 5.666 15.086 1.00 90.62 189 LEU A O 1
ATOM 1442 N N . LEU A 1 190 ? -4.352 6.976 13.299 1.00 91.81 190 LEU A N 1
ATOM 1443 C CA . LEU A 1 190 ? -5.533 7.808 13.548 1.00 91.81 190 LEU A CA 1
ATOM 1444 C C . LEU A 1 190 ? -6.827 7.002 13.393 1.00 91.81 190 LEU A C 1
ATOM 1446 O O . LEU A 1 190 ? -7.719 7.110 14.233 1.00 91.81 190 LEU A O 1
ATOM 1450 N N . LYS A 1 191 ? -6.924 6.174 12.347 1.00 90.69 191 LYS A N 1
ATOM 1451 C CA . LYS A 1 191 ? -8.075 5.289 12.135 1.00 90.69 191 LYS A CA 1
ATOM 1452 C C . LYS A 1 191 ? -8.177 4.224 13.221 1.00 90.69 191 LYS A C 1
ATOM 1454 O O . LYS A 1 191 ? -9.273 4.001 13.719 1.00 90.69 191 LYS A O 1
ATOM 1459 N N . GLU A 1 192 ? -7.064 3.640 13.654 1.00 94.00 192 GLU A N 1
ATOM 1460 C CA . GLU A 1 192 ? -7.033 2.703 14.779 1.00 94.00 192 GLU A CA 1
ATOM 1461 C C . GLU A 1 192 ? -7.574 3.374 16.043 1.00 94.00 192 GLU A C 1
ATOM 1463 O O . GLU A 1 192 ? -8.445 2.818 16.706 1.00 94.00 192 GLU A O 1
ATOM 1468 N N . SER A 1 193 ? -7.111 4.590 16.358 1.00 92.62 193 SER A N 1
ATOM 1469 C CA . SER A 1 193 ? -7.591 5.338 17.522 1.00 92.62 193 SER A CA 1
ATOM 1470 C C . SER A 1 193 ? -9.088 5.640 17.443 1.00 92.62 193 SER A C 1
ATOM 1472 O O . SER A 1 193 ? -9.764 5.549 18.466 1.00 92.62 193 SER A O 1
ATOM 1474 N N . GLN A 1 194 ? -9.611 5.984 16.261 1.00 91.69 194 GLN A N 1
ATOM 1475 C CA . GLN A 1 194 ? -11.048 6.195 16.052 1.00 91.69 194 GLN A CA 1
ATOM 1476 C C . GLN A 1 194 ? -11.838 4.905 16.297 1.00 91.69 194 GLN A C 1
ATOM 1478 O O . GLN A 1 194 ? -12.785 4.911 17.076 1.00 91.69 194 GLN A O 1
ATOM 1483 N N . ILE A 1 195 ? -11.419 3.788 15.695 1.00 94.06 195 ILE A N 1
ATOM 1484 C CA . ILE A 1 195 ? -12.098 2.490 15.830 1.00 94.06 195 ILE A CA 1
ATOM 1485 C C . ILE A 1 195 ? -12.045 1.999 17.279 1.00 94.06 195 ILE A C 1
ATOM 1487 O O . ILE A 1 195 ? -13.061 1.575 17.822 1.00 94.06 195 ILE A O 1
ATOM 1491 N N . ARG A 1 196 ? -10.885 2.110 17.935 1.00 93.62 196 ARG A N 1
ATOM 1492 C CA . ARG A 1 196 ? -10.713 1.758 19.349 1.00 93.62 196 ARG A CA 1
ATOM 1493 C C . ARG A 1 196 ? -11.588 2.623 20.255 1.00 93.62 196 ARG A C 1
ATOM 1495 O O . ARG A 1 196 ? -12.150 2.104 21.212 1.00 93.62 196 ARG A O 1
ATOM 1502 N N . GLY A 1 197 ? -11.730 3.912 19.941 1.00 90.81 197 GLY A N 1
ATOM 1503 C CA . GLY A 1 197 ? -12.650 4.816 20.631 1.00 90.81 197 GLY A CA 1
ATOM 1504 C C . GLY A 1 197 ? -14.111 4.383 20.488 1.00 90.81 197 GLY A C 1
ATOM 1505 O O . GLY A 1 197 ? -14.814 4.304 21.490 1.00 90.81 197 GLY A O 1
ATOM 1506 N N . LEU A 1 198 ? -14.543 4.026 19.274 1.00 93.25 198 LEU A N 1
ATOM 1507 C CA . LEU A 1 198 ? -15.901 3.535 19.004 1.00 93.25 198 LEU A CA 1
ATOM 1508 C C . LEU A 1 198 ? -16.202 2.220 19.738 1.00 93.25 198 LEU A C 1
ATOM 1510 O O . LEU A 1 198 ? -17.236 2.103 20.392 1.00 93.25 198 LEU A O 1
ATOM 1514 N N . LEU A 1 199 ? -15.283 1.252 19.684 1.00 93.44 199 LEU A N 1
ATOM 1515 C CA . LEU A 1 199 ? -15.402 -0.022 20.406 1.00 93.44 199 LEU A CA 1
ATOM 1516 C C . LEU A 1 199 ? -15.402 0.177 21.926 1.00 93.44 199 LEU A C 1
ATOM 1518 O O . LEU A 1 199 ? -16.205 -0.426 22.638 1.00 93.44 199 LEU A O 1
ATOM 1522 N N . GLY A 1 200 ? -14.522 1.048 22.424 1.00 90.69 200 GLY A N 1
ATOM 1523 C CA . GLY A 1 200 ? -14.470 1.435 23.831 1.00 90.69 200 GLY A CA 1
ATOM 1524 C C . GLY A 1 200 ? -15.769 2.090 24.295 1.00 90.69 200 GLY A C 1
ATOM 1525 O O . GLY A 1 200 ? -16.273 1.777 25.370 1.00 90.69 200 GLY A O 1
ATOM 1526 N N . HIS A 1 201 ? -16.365 2.948 23.468 1.00 90.06 201 HIS A N 1
ATOM 1527 C CA . HIS A 1 201 ? -17.640 3.574 23.793 1.00 90.06 201 HIS A CA 1
ATOM 1528 C C . HIS A 1 201 ? -18.785 2.550 23.812 1.00 90.06 201 HIS A C 1
ATOM 1530 O O . HIS A 1 201 ? -19.518 2.484 24.797 1.00 90.06 201 HIS A O 1
ATOM 1536 N N . ALA A 1 202 ? -18.875 1.679 22.802 1.00 90.94 202 ALA A N 1
ATOM 1537 C CA . ALA A 1 202 ? -19.860 0.597 22.747 1.00 90.94 202 ALA A CA 1
ATOM 1538 C C . ALA A 1 202 ? -19.791 -0.337 23.970 1.00 90.94 202 ALA A C 1
ATOM 1540 O O . ALA A 1 202 ? -20.809 -0.619 24.600 1.00 90.94 202 ALA A O 1
ATOM 1541 N N . THR A 1 203 ? -18.588 -0.769 24.355 1.00 90.38 203 THR A N 1
ATOM 1542 C CA . THR A 1 203 ? -18.378 -1.618 25.543 1.00 90.38 203 THR A CA 1
ATOM 1543 C C . THR A 1 203 ? -18.635 -0.874 26.856 1.00 90.38 203 THR A C 1
ATOM 1545 O O . THR A 1 203 ? -19.147 -1.463 27.811 1.00 90.38 203 THR A O 1
ATOM 1548 N N . SER A 1 204 ? -18.352 0.432 26.916 1.00 87.62 204 SER A N 1
ATOM 1549 C CA . SER A 1 204 ? -18.668 1.260 28.089 1.00 87.62 204 SER A CA 1
ATOM 1550 C C . SER A 1 204 ? -20.174 1.424 28.300 1.00 87.62 204 SER A C 1
ATOM 1552 O O . SER A 1 204 ? -20.632 1.372 29.444 1.00 87.62 204 SER A O 1
ATOM 1554 N N . LEU A 1 205 ? -20.945 1.550 27.211 1.00 85.00 205 LEU A N 1
ATOM 1555 C CA . LEU A 1 205 ? -22.406 1.592 27.249 1.00 85.00 205 LEU A CA 1
ATOM 1556 C C . LEU A 1 205 ? -22.969 0.265 27.764 1.00 85.00 205 LEU A C 1
ATOM 1558 O O . LEU A 1 205 ? -23.887 0.285 28.570 1.00 85.00 205 LEU A O 1
ATOM 1562 N N . ALA A 1 206 ? -22.365 -0.866 27.388 1.00 84.25 206 ALA A N 1
ATOM 1563 C CA . ALA A 1 206 ? -22.739 -2.188 27.894 1.00 84.25 206 ALA A CA 1
ATOM 1564 C C . ALA A 1 206 ? -22.356 -2.415 29.372 1.00 84.25 206 ALA A C 1
ATOM 1566 O O . ALA A 1 206 ? -23.054 -3.111 30.104 1.00 84.25 206 ALA A O 1
ATOM 1567 N N . THR A 1 207 ? -21.245 -1.831 29.836 1.00 77.62 207 THR A N 1
ATOM 1568 C CA . THR A 1 207 ? -20.764 -1.999 31.223 1.00 77.62 207 THR A CA 1
ATOM 1569 C C . THR A 1 207 ? -21.480 -1.071 32.204 1.00 77.62 207 THR A C 1
ATOM 1571 O O . THR A 1 207 ? -21.708 -1.444 33.353 1.00 77.62 207 THR A O 1
ATOM 1574 N N . SER A 1 208 ? -21.870 0.124 31.755 1.00 64.38 208 SER A N 1
ATOM 1575 C CA . SER A 1 208 ? -22.615 1.099 32.567 1.00 64.38 208 SER A CA 1
ATOM 1576 C C . SER A 1 208 ? -24.077 0.694 32.812 1.00 64.38 208 SER A C 1
ATOM 1578 O O . SER A 1 208 ? -24.802 1.416 33.490 1.00 64.38 208 SER A O 1
ATOM 1580 N N . GLU A 1 209 ? -24.512 -0.451 32.279 1.00 57.66 209 GLU A N 1
ATOM 1581 C CA . GLU A 1 209 ? -25.811 -1.086 32.532 1.00 57.66 209 GLU A CA 1
ATOM 1582 C C . GLU A 1 209 ? -25.795 -2.043 33.739 1.00 57.66 209 GLU A C 1
ATOM 1584 O O . GLU A 1 209 ? -26.597 -2.969 33.804 1.00 57.66 209 GLU A O 1
ATOM 1589 N N . LEU A 1 210 ? -24.924 -1.830 34.733 1.00 54.78 210 LEU A N 1
ATOM 1590 C CA . LEU A 1 210 ? -25.235 -2.321 36.077 1.00 54.78 210 LEU A CA 1
ATOM 1591 C C . LEU A 1 210 ? -26.449 -1.520 36.570 1.00 54.78 210 LEU A C 1
ATOM 1593 O O . LEU A 1 210 ? -26.354 -0.294 36.671 1.00 54.78 210 LEU A O 1
ATOM 1597 N N . PRO A 1 211 ? -27.598 -2.151 36.861 1.00 56.62 211 PRO A N 1
ATOM 1598 C CA . PRO A 1 211 ? -28.668 -1.453 37.550 1.00 56.62 211 PRO A CA 1
ATOM 1599 C C . PRO A 1 211 ? -28.089 -0.955 38.876 1.00 56.62 211 PRO A C 1
ATOM 1601 O O . PRO A 1 211 ? -27.517 -1.760 39.612 1.00 56.62 211 PRO A O 1
ATOM 1604 N N . ASP A 1 212 ? -28.259 0.328 39.217 1.00 57.06 212 ASP A N 1
ATOM 1605 C CA . ASP A 1 212 ? -27.867 0.866 40.537 1.00 57.06 212 ASP A CA 1
ATOM 1606 C C . ASP A 1 212 ? -28.370 -0.048 41.675 1.00 57.06 212 ASP A C 1
ATOM 1608 O O . ASP A 1 212 ? -27.708 -0.243 42.685 1.00 57.06 212 ASP A O 1
ATOM 1612 N N . THR A 1 213 ? -29.503 -0.721 41.452 1.00 56.12 213 THR A N 1
ATOM 1613 C CA . THR A 1 213 ? -30.122 -1.688 42.366 1.00 56.12 213 THR A CA 1
ATOM 1614 C C . THR A 1 213 ? -29.319 -2.975 42.579 1.00 56.12 213 THR A C 1
ATOM 1616 O O . THR A 1 213 ? -29.386 -3.561 43.654 1.00 56.12 213 THR A O 1
ATOM 1619 N N . GLU A 1 214 ? -28.595 -3.451 41.568 1.00 54.91 214 GLU A N 1
ATOM 1620 C CA . GLU A 1 214 ? -27.811 -4.689 41.633 1.00 54.91 214 GLU A CA 1
ATOM 1621 C C . GLU A 1 214 ? -26.399 -4.411 42.163 1.00 54.91 214 GLU A C 1
ATOM 1623 O O . GLU A 1 214 ? -25.872 -5.190 42.955 1.00 54.91 214 GLU A O 1
ATOM 1628 N N . ALA A 1 215 ? -25.831 -3.250 41.820 1.00 58.03 215 ALA A N 1
ATOM 1629 C CA . ALA A 1 215 ? -24.608 -2.746 42.438 1.00 58.03 215 ALA A CA 1
ATOM 1630 C C . ALA A 1 215 ? -24.802 -2.490 43.945 1.00 58.03 215 ALA A C 1
ATOM 1632 O O . ALA A 1 215 ? -23.995 -2.967 44.744 1.00 58.03 215 ALA A O 1
ATOM 1633 N N . ASP A 1 216 ? -25.903 -1.840 44.343 1.00 64.12 216 ASP A N 1
ATOM 1634 C CA . ASP A 1 216 ? -26.257 -1.641 45.755 1.00 64.12 216 ASP A CA 1
ATOM 1635 C C . ASP A 1 216 ? -26.487 -2.980 46.473 1.00 64.12 216 ASP A C 1
ATOM 1637 O O . ASP A 1 216 ? -25.981 -3.184 47.574 1.00 64.12 216 ASP A O 1
ATOM 1641 N N . ALA A 1 217 ? -27.166 -3.943 45.837 1.00 69.38 217 ALA A N 1
ATOM 1642 C CA . ALA A 1 217 ? -27.383 -5.268 46.422 1.00 69.38 217 ALA A CA 1
ATOM 1643 C C . ALA A 1 217 ? -26.075 -6.052 46.635 1.00 69.38 217 ALA A C 1
ATOM 1645 O O . ALA A 1 217 ? -25.932 -6.759 47.636 1.00 69.38 217 ALA A O 1
ATOM 1646 N N . ILE A 1 218 ? -25.111 -5.932 45.717 1.00 73.44 218 ILE A N 1
ATOM 1647 C CA . ILE A 1 218 ? -23.787 -6.553 45.852 1.00 73.44 218 ILE A CA 1
ATOM 1648 C C . ILE A 1 218 ? -22.988 -5.875 46.974 1.00 73.44 218 ILE A C 1
ATOM 1650 O O . ILE A 1 218 ? -22.376 -6.573 47.784 1.00 73.44 218 ILE A O 1
ATOM 1654 N N . LEU A 1 219 ? -23.023 -4.543 47.070 1.00 77.31 219 LEU A N 1
ATOM 1655 C CA . LEU A 1 219 ? -22.356 -3.795 48.141 1.00 77.31 219 LEU A CA 1
ATOM 1656 C C . LEU A 1 219 ? -22.945 -4.121 49.521 1.00 77.31 219 LEU A C 1
ATOM 1658 O O . LEU A 1 219 ? -22.191 -4.371 50.463 1.00 77.31 219 LEU A O 1
ATOM 1662 N N . ASP A 1 220 ? -24.271 -4.213 49.629 1.00 77.12 220 ASP A N 1
ATOM 1663 C CA . ASP A 1 220 ? -24.958 -4.631 50.854 1.00 77.12 220 ASP A CA 1
ATOM 1664 C C . ASP A 1 220 ? -24.610 -6.076 51.239 1.00 77.12 220 ASP A C 1
ATOM 1666 O O . ASP A 1 220 ? -24.371 -6.373 52.415 1.00 77.12 220 ASP A O 1
ATOM 1670 N N . ALA A 1 221 ? -24.526 -6.985 50.261 1.00 79.12 221 ALA A N 1
ATOM 1671 C CA . ALA A 1 221 ? -24.113 -8.367 50.497 1.00 79.12 221 ALA A CA 1
ATOM 1672 C C . ALA A 1 221 ? -22.656 -8.462 50.984 1.00 79.12 221 ALA A C 1
ATOM 1674 O O . ALA A 1 221 ? -22.367 -9.232 51.902 1.00 79.12 221 ALA A O 1
ATOM 1675 N N . MET A 1 222 ? -21.749 -7.658 50.421 1.00 70.88 222 MET A N 1
ATOM 1676 C CA . MET A 1 222 ? -20.352 -7.588 50.862 1.00 70.88 222 MET A CA 1
ATOM 1677 C C . MET A 1 222 ? -20.227 -7.022 52.281 1.00 70.88 222 MET A C 1
ATOM 1679 O O . MET A 1 222 ? -19.531 -7.609 53.109 1.00 70.88 222 MET A O 1
ATOM 1683 N N . ALA A 1 223 ? -20.952 -5.945 52.596 1.00 76.00 223 ALA A N 1
ATOM 1684 C CA . ALA A 1 223 ? -20.977 -5.364 53.939 1.00 76.00 223 ALA A CA 1
ATOM 1685 C C . ALA A 1 223 ? -21.577 -6.327 54.983 1.00 76.00 223 ALA A C 1
ATOM 1687 O O . ALA A 1 223 ? -21.139 -6.365 56.137 1.00 76.00 223 ALA A O 1
ATOM 1688 N N . ALA A 1 224 ? -22.571 -7.133 54.594 1.00 82.88 224 ALA A N 1
ATOM 1689 C CA . ALA A 1 224 ? -23.141 -8.166 55.454 1.00 82.88 224 ALA A CA 1
ATOM 1690 C C . ALA A 1 224 ? -22.158 -9.319 55.718 1.00 82.88 224 ALA A C 1
ATOM 1692 O O . ALA A 1 224 ? -22.097 -9.823 56.842 1.00 82.88 224 ALA A O 1
ATOM 1693 N N . GLU A 1 225 ? -21.376 -9.730 54.718 1.00 81.88 225 GLU A N 1
ATOM 1694 C CA . GLU A 1 225 ? -20.380 -10.792 54.885 1.00 81.88 225 GLU A CA 1
ATOM 1695 C C . GLU A 1 225 ? -19.183 -10.326 55.727 1.00 81.88 225 GLU A C 1
ATOM 1697 O O . GLU A 1 225 ? -18.729 -11.064 56.600 1.00 81.88 225 GLU A O 1
ATOM 1702 N N . GLU A 1 226 ? -18.732 -9.079 55.561 1.00 74.44 226 GLU A N 1
ATOM 1703 C CA . GLU A 1 226 ? -17.696 -8.477 56.408 1.00 74.44 226 GLU A CA 1
ATOM 1704 C C . GLU A 1 226 ? -18.106 -8.490 57.891 1.00 74.44 226 GLU A C 1
ATOM 1706 O O . GLU A 1 226 ? -17.342 -8.948 58.744 1.00 74.44 226 GLU A O 1
ATOM 1711 N N . ARG A 1 227 ? -19.349 -8.096 58.208 1.00 81.94 227 ARG A N 1
ATOM 1712 C CA . ARG A 1 227 ? -19.883 -8.171 59.582 1.00 81.94 227 ARG A CA 1
ATOM 1713 C C . ARG A 1 227 ? -19.869 -9.593 60.139 1.00 81.94 227 ARG A C 1
ATOM 1715 O O . ARG A 1 227 ? -19.441 -9.784 61.273 1.00 81.94 227 ARG A O 1
ATOM 1722 N N . ARG A 1 228 ? -20.259 -10.596 59.344 1.00 84.94 228 ARG A N 1
ATOM 1723 C CA . ARG A 1 228 ? -20.199 -12.008 59.769 1.00 84.94 228 ARG A CA 1
ATOM 1724 C C . ARG A 1 228 ? -18.775 -12.482 60.030 1.00 84.94 228 ARG A C 1
ATOM 1726 O O . ARG A 1 228 ? -18.558 -13.285 60.934 1.00 84.94 228 ARG A O 1
ATOM 1733 N N . ILE A 1 229 ? -17.808 -12.034 59.229 1.00 86.44 229 ILE A N 1
ATOM 1734 C CA . ILE A 1 229 ? -16.395 -12.370 59.433 1.00 86.44 229 ILE A CA 1
ATOM 1735 C C . ILE A 1 229 ? -15.904 -11.763 60.751 1.00 86.44 229 ILE A C 1
ATOM 1737 O O . ILE A 1 229 ? -15.264 -12.471 61.528 1.00 86.44 229 ILE A O 1
ATOM 1741 N N . TYR A 1 230 ? -16.254 -10.505 61.039 1.00 80.75 230 TYR A N 1
ATOM 1742 C CA . TYR A 1 230 ? -15.921 -9.859 62.311 1.00 80.75 230 TYR A CA 1
ATOM 1743 C C . TYR A 1 230 ? -16.570 -10.547 63.516 1.00 80.75 230 TYR A C 1
ATOM 1745 O O . TYR A 1 230 ? -15.883 -10.801 64.502 1.00 80.75 230 TYR A O 1
ATOM 1753 N N . GLU A 1 231 ? -17.852 -10.910 63.439 1.00 88.12 231 GLU A N 1
ATOM 1754 C CA . GLU A 1 231 ? -18.542 -11.646 64.509 1.00 88.12 231 GLU A CA 1
ATOM 1755 C C . GLU A 1 231 ? -17.865 -12.994 64.788 1.00 88.12 231 GLU A C 1
ATOM 1757 O O . GLU A 1 231 ? -17.526 -13.294 65.931 1.00 88.12 231 GLU A O 1
ATOM 1762 N N . ARG A 1 232 ? -17.560 -13.772 63.741 1.00 88.81 232 ARG A N 1
ATOM 1763 C CA . ARG A 1 232 ? -16.839 -15.049 63.883 1.00 88.81 232 ARG A CA 1
ATOM 1764 C C . ARG A 1 232 ? -15.424 -14.873 64.432 1.00 88.81 232 ARG A C 1
ATOM 1766 O O . ARG A 1 232 ? -14.934 -15.748 65.145 1.00 88.81 232 ARG A O 1
ATOM 1773 N N . ALA A 1 233 ? -14.744 -13.783 64.081 1.00 86.50 233 ALA A N 1
ATOM 1774 C CA . ALA A 1 233 ? -13.421 -13.474 64.612 1.00 86.50 233 ALA A CA 1
ATOM 1775 C C . ALA A 1 233 ? -13.486 -13.159 66.115 1.00 86.50 233 ALA A C 1
ATOM 1777 O O . ALA A 1 233 ? -12.698 -13.717 66.875 1.00 86.50 233 ALA A O 1
ATOM 1778 N N . MET A 1 234 ? -14.470 -12.360 66.541 1.00 85.75 234 MET A N 1
ATOM 1779 C CA . MET A 1 234 ? -14.717 -12.041 67.952 1.00 85.75 234 MET A CA 1
ATOM 1780 C C . MET A 1 234 ? -15.095 -13.281 68.771 1.00 85.75 234 MET A C 1
ATOM 1782 O O . MET A 1 234 ? -14.563 -13.488 69.859 1.00 85.75 234 MET A O 1
ATOM 1786 N N . GLU A 1 235 ? -15.967 -14.146 68.247 1.00 89.44 235 GLU A N 1
ATOM 1787 C CA . GLU A 1 235 ? -16.314 -15.416 68.902 1.00 89.44 235 GLU A CA 1
ATOM 1788 C C . GLU A 1 235 ? -15.086 -16.313 69.084 1.00 89.44 235 GLU A C 1
ATOM 1790 O O . GLU A 1 235 ? -14.901 -16.932 70.133 1.00 89.44 235 GLU A O 1
ATOM 1795 N N . ARG A 1 236 ? -14.218 -16.371 68.070 1.00 84.19 236 ARG A N 1
ATOM 1796 C CA . ARG A 1 236 ? -12.983 -17.153 68.126 1.00 84.19 236 ARG A CA 1
ATOM 1797 C C . ARG A 1 236 ? -11.982 -16.576 69.125 1.00 84.19 236 ARG A C 1
ATOM 1799 O O . ARG A 1 236 ? -11.303 -17.346 69.795 1.00 84.19 236 ARG A O 1
ATOM 1806 N N . GLU A 1 237 ? -11.893 -15.255 69.239 1.00 86.12 237 GLU A N 1
ATOM 1807 C CA . GLU A 1 237 ? -11.064 -14.586 70.245 1.00 86.12 237 GLU A CA 1
ATOM 1808 C C . GLU A 1 237 ? -11.563 -14.890 71.666 1.00 86.12 237 GLU A C 1
ATOM 1810 O O . GLU A 1 237 ? -10.774 -15.300 72.516 1.00 86.12 237 GLU A O 1
ATOM 1815 N N . GLN A 1 238 ? -12.878 -14.824 71.897 1.00 87.88 238 GLN A N 1
ATOM 1816 C CA . GLN A 1 238 ? -13.487 -15.193 73.179 1.00 87.88 238 GLN A CA 1
ATOM 1817 C C . GLN A 1 238 ? -13.205 -16.660 73.550 1.00 87.88 238 GLN A C 1
ATOM 1819 O O . GLN A 1 238 ? -12.795 -16.946 74.671 1.00 87.88 238 GLN A O 1
ATOM 1824 N N . GLN A 1 239 ? -13.350 -17.593 72.600 1.00 88.94 239 GLN A N 1
ATOM 1825 C CA . GLN A 1 239 ? -13.038 -19.011 72.827 1.00 88.94 239 GLN A CA 1
ATOM 1826 C C . GLN A 1 239 ? -11.564 -19.246 73.181 1.00 88.94 239 GLN A C 1
ATOM 1828 O O . GLN A 1 239 ? -11.255 -20.135 73.977 1.00 88.94 239 GLN A O 1
ATOM 1833 N N . LEU A 1 240 ? -10.646 -18.469 72.595 1.00 89.94 240 LEU A N 1
ATOM 1834 C CA . LEU A 1 240 ? -9.223 -18.543 72.923 1.00 89.94 240 LEU A CA 1
ATOM 1835 C C . LEU A 1 240 ? -8.950 -18.046 74.346 1.00 89.94 240 LEU A C 1
ATOM 1837 O O . LEU A 1 240 ? -8.193 -18.702 75.063 1.00 89.94 240 LEU A O 1
ATOM 1841 N N . PHE A 1 241 ? -9.600 -16.959 74.774 1.00 90.06 241 PHE A N 1
ATOM 1842 C CA . PHE A 1 241 ? -9.519 -16.477 76.155 1.00 90.06 241 PHE A CA 1
ATOM 1843 C C . PHE A 1 241 ? -10.059 -17.503 77.159 1.00 90.06 241 PHE A C 1
ATOM 1845 O O . PHE A 1 241 ? -9.409 -17.774 78.171 1.00 90.06 241 PHE A O 1
ATOM 1852 N N . ASP A 1 242 ? -11.196 -18.131 76.861 1.00 92.19 242 ASP A N 1
ATOM 1853 C CA . ASP A 1 242 ? -11.778 -19.165 77.722 1.00 92.19 242 ASP A CA 1
ATOM 1854 C C . ASP A 1 242 ? -10.867 -20.409 77.803 1.00 92.19 242 ASP A C 1
ATOM 1856 O O . ASP A 1 242 ? -10.678 -20.987 78.878 1.00 92.19 242 ASP A O 1
ATOM 1860 N N . MET A 1 243 ? -10.232 -20.803 76.688 1.00 89.06 243 MET A N 1
ATOM 1861 C CA . MET A 1 243 ? -9.219 -21.868 76.675 1.00 89.06 243 MET A CA 1
ATOM 1862 C C . MET A 1 243 ? -7.982 -21.506 77.502 1.00 89.06 243 MET A C 1
ATOM 1864 O O . MET A 1 243 ? -7.458 -22.363 78.215 1.00 89.06 243 MET A O 1
ATOM 1868 N N . GLU A 1 244 ? -7.499 -20.266 77.419 1.00 91.62 244 GLU A N 1
ATOM 1869 C CA . GLU A 1 244 ? -6.352 -19.806 78.205 1.00 91.62 244 GLU A CA 1
ATOM 1870 C C . GLU A 1 244 ? -6.657 -19.839 79.709 1.00 91.62 244 GLU A C 1
ATOM 1872 O O . GLU A 1 244 ? -5.848 -20.354 80.490 1.00 91.62 244 GLU A O 1
ATOM 1877 N N . ALA A 1 245 ? -7.852 -19.390 80.106 1.00 91.25 245 ALA A N 1
ATOM 1878 C CA . ALA A 1 245 ? -8.324 -19.467 81.484 1.00 91.25 245 ALA A CA 1
ATOM 1879 C C . ALA A 1 245 ? -8.382 -20.921 81.986 1.00 91.25 245 ALA A C 1
ATOM 1881 O O . ALA A 1 245 ? -7.797 -21.238 83.025 1.00 91.25 245 ALA A O 1
ATOM 1882 N N . ALA A 1 246 ? -8.981 -21.833 81.211 1.00 90.75 246 ALA A N 1
ATOM 1883 C CA . ALA A 1 246 ? -9.058 -23.252 81.564 1.00 90.75 246 ALA A CA 1
ATOM 1884 C C . ALA A 1 246 ? -7.669 -23.905 81.703 1.00 90.75 246 ALA A C 1
ATOM 1886 O O . ALA A 1 246 ? -7.433 -24.703 82.614 1.00 90.75 246 ALA A O 1
ATOM 1887 N N . VAL A 1 247 ? -6.716 -23.553 80.830 1.00 93.00 247 VAL A N 1
ATOM 1888 C CA . VAL A 1 247 ? -5.323 -24.028 80.919 1.00 93.00 247 VAL A CA 1
ATOM 1889 C C . VAL A 1 247 ? -4.626 -23.485 82.170 1.00 93.00 247 VAL A C 1
ATOM 1891 O O . VAL A 1 247 ? -3.842 -24.210 82.792 1.00 93.00 247 VAL A O 1
ATOM 1894 N N . SER A 1 248 ? -4.901 -22.237 82.560 1.00 92.06 248 SER A N 1
ATOM 1895 C CA . SER A 1 248 ? -4.368 -21.650 83.793 1.00 92.06 248 SER A CA 1
ATOM 1896 C C . SER A 1 248 ? -4.882 -22.384 85.035 1.00 92.06 248 SER A C 1
ATOM 1898 O O . SER A 1 248 ? -4.079 -22.786 85.879 1.00 92.06 248 SER A O 1
ATOM 1900 N N . GLU A 1 249 ? -6.188 -22.648 85.115 1.00 92.44 249 GLU A N 1
ATOM 1901 C CA . GLU A 1 249 ? -6.790 -23.402 86.224 1.00 92.44 249 GLU A CA 1
ATOM 1902 C C . GLU A 1 249 ? -6.220 -24.824 86.333 1.00 92.44 249 GLU A C 1
ATOM 1904 O O . GLU A 1 249 ? -5.874 -25.283 87.425 1.00 92.44 249 GLU A O 1
ATOM 1909 N N . LEU A 1 250 ? -6.035 -25.508 85.198 1.00 93.94 250 LEU A N 1
ATOM 1910 C CA . LEU A 1 250 ? -5.405 -26.832 85.140 1.00 93.94 250 LEU A CA 1
ATOM 1911 C C . LEU A 1 250 ? -3.968 -26.815 85.679 1.00 93.94 250 LEU A C 1
ATOM 1913 O O . LEU A 1 250 ? -3.569 -27.719 86.420 1.00 93.94 250 LEU A O 1
ATOM 1917 N N . ARG A 1 251 ? -3.183 -25.784 85.335 1.00 92.31 251 ARG A N 1
ATOM 1918 C CA . ARG A 1 251 ? -1.814 -25.612 85.848 1.00 92.31 251 ARG A CA 1
ATOM 1919 C C . ARG A 1 251 ? -1.794 -25.388 87.357 1.00 92.31 251 ARG A C 1
ATOM 1921 O O . ARG A 1 251 ? -0.944 -25.968 88.036 1.00 92.31 251 ARG A O 1
ATOM 1928 N N . ASP A 1 252 ? -2.711 -24.591 87.890 1.00 93.00 252 ASP A N 1
ATOM 1929 C CA . ASP A 1 252 ? -2.774 -24.323 89.329 1.00 93.00 252 ASP A CA 1
ATOM 1930 C C . ASP A 1 252 ? -3.279 -25.530 90.132 1.00 93.00 252 ASP A C 1
ATOM 1932 O O . ASP A 1 252 ? -2.722 -25.848 91.191 1.00 93.00 252 ASP A O 1
ATOM 1936 N N . ALA A 1 253 ? -4.239 -26.291 89.600 1.00 91.38 253 ALA A N 1
ATOM 1937 C CA . ALA A 1 253 ? -4.649 -27.568 90.180 1.00 91.38 253 ALA A CA 1
ATOM 1938 C C . ALA A 1 253 ? -3.481 -28.572 90.218 1.00 91.38 253 ALA A C 1
ATOM 1940 O O . ALA A 1 253 ? -3.234 -29.205 91.247 1.00 91.38 253 ALA A O 1
ATOM 1941 N N . ALA A 1 254 ? -2.701 -28.668 89.134 1.00 91.31 254 ALA A N 1
ATOM 1942 C CA . ALA A 1 254 ? -1.522 -29.532 89.073 1.00 91.31 254 ALA A CA 1
ATOM 1943 C C . ALA A 1 254 ? -0.434 -29.123 90.083 1.00 91.31 254 ALA A C 1
ATOM 1945 O O . ALA A 1 254 ? 0.145 -29.986 90.744 1.00 91.31 254 ALA A O 1
ATOM 1946 N N . ARG A 1 255 ? -0.182 -27.817 90.263 1.00 93.12 255 ARG A N 1
ATOM 1947 C CA . ARG A 1 255 ? 0.746 -27.309 91.294 1.00 93.12 255 ARG A CA 1
ATOM 1948 C C . ARG A 1 255 ? 0.276 -27.652 92.704 1.00 93.12 255 ARG A C 1
ATOM 1950 O O . ARG A 1 255 ? 1.089 -28.051 93.536 1.00 93.12 255 ARG A O 1
ATOM 1957 N N . THR A 1 256 ? -1.022 -27.519 92.964 1.00 92.56 256 THR A N 1
ATOM 1958 C CA . THR A 1 256 ? -1.638 -27.870 94.252 1.00 92.56 256 THR A CA 1
ATOM 1959 C C . THR A 1 256 ? -1.517 -29.367 94.545 1.00 92.56 256 THR A C 1
ATOM 1961 O O . THR A 1 256 ? -1.158 -29.757 95.653 1.00 92.56 256 THR A O 1
ATOM 1964 N N . LEU A 1 257 ? -1.741 -30.224 93.545 1.00 90.81 257 LEU A N 1
ATOM 1965 C CA . LEU A 1 257 ? -1.543 -31.671 93.678 1.00 90.81 257 LEU A CA 1
ATOM 1966 C C . LEU A 1 257 ? -0.072 -32.033 93.919 1.00 90.81 257 LEU A C 1
ATOM 1968 O O . LEU A 1 257 ? 0.223 -32.853 94.788 1.00 90.81 257 LEU A O 1
ATOM 1972 N N . ALA A 1 258 ? 0.856 -31.402 93.195 1.00 88.69 258 ALA A N 1
ATOM 1973 C CA . ALA A 1 258 ? 2.288 -31.624 93.374 1.00 88.69 258 ALA A CA 1
ATOM 1974 C C . ALA A 1 258 ? 2.771 -31.200 94.773 1.00 88.69 258 ALA A C 1
ATOM 1976 O O . ALA A 1 258 ? 3.552 -31.917 95.400 1.00 88.69 258 ALA A O 1
ATOM 1977 N N . SER A 1 259 ? 2.284 -30.068 95.292 1.00 85.94 259 SER A N 1
ATOM 1978 C CA . SER A 1 259 ? 2.634 -29.605 96.639 1.00 85.94 259 SER A CA 1
ATOM 1979 C C . SER A 1 259 ? 2.042 -30.501 97.731 1.00 85.94 259 SER A C 1
ATOM 1981 O O . SER A 1 259 ? 2.745 -30.830 98.687 1.00 85.94 259 SER A O 1
ATOM 1983 N N . ALA A 1 260 ? 0.803 -30.974 97.567 1.00 86.19 260 ALA A N 1
ATOM 1984 C CA . ALA A 1 260 ? 0.186 -31.939 98.474 1.00 86.19 260 ALA A CA 1
ATOM 1985 C C . ALA A 1 260 ? 0.956 -33.272 98.502 1.00 86.19 260 ALA A C 1
ATOM 1987 O O . ALA A 1 260 ? 1.248 -33.791 99.581 1.00 86.19 260 ALA A O 1
ATOM 1988 N N . ALA A 1 261 ? 1.356 -33.791 97.337 1.00 85.44 261 ALA A N 1
ATOM 1989 C CA . ALA A 1 261 ? 2.171 -35.002 97.241 1.00 85.44 261 ALA A CA 1
ATOM 1990 C C . ALA A 1 261 ? 3.538 -34.838 97.936 1.00 85.44 261 ALA A C 1
ATOM 1992 O O . ALA A 1 261 ? 3.963 -35.725 98.678 1.00 85.44 261 ALA A O 1
ATOM 1993 N N . ALA A 1 262 ? 4.198 -33.686 97.769 1.00 82.81 262 ALA A N 1
ATOM 1994 C CA . ALA A 1 262 ? 5.463 -33.387 98.442 1.00 82.81 262 ALA A CA 1
ATOM 1995 C C . ALA A 1 262 ? 5.316 -33.304 99.975 1.00 82.81 262 ALA A C 1
ATOM 1997 O O . ALA A 1 262 ? 6.159 -33.825 100.705 1.00 82.81 262 ALA A O 1
ATOM 1998 N N . GLN A 1 263 ? 4.231 -32.706 100.479 1.00 84.56 263 GLN A N 1
ATOM 1999 C CA . GLN A 1 263 ? 3.946 -32.659 101.920 1.00 84.56 263 GLN A CA 1
ATOM 2000 C C . GLN A 1 263 ? 3.673 -34.048 102.510 1.00 84.56 263 GLN A C 1
ATOM 2002 O O . GLN A 1 263 ? 4.072 -34.324 103.644 1.00 84.56 263 GLN A O 1
ATOM 2007 N N . MET A 1 264 ? 3.005 -34.931 101.760 1.00 79.50 264 MET A N 1
ATOM 2008 C CA . MET A 1 264 ? 2.796 -36.320 102.176 1.00 79.50 264 MET A CA 1
ATOM 2009 C C . MET A 1 264 ? 4.125 -37.080 102.262 1.00 79.50 264 MET A C 1
ATOM 2011 O O . MET A 1 264 ? 4.375 -37.729 103.273 1.00 79.50 264 MET A O 1
ATOM 2015 N N . ALA A 1 265 ? 5.011 -36.920 101.273 1.00 76.94 265 ALA A N 1
ATOM 2016 C CA . ALA A 1 265 ? 6.339 -37.537 101.290 1.00 76.94 265 ALA A CA 1
ATOM 2017 C C . ALA A 1 265 ? 7.195 -37.070 102.487 1.00 76.94 265 ALA A C 1
ATOM 2019 O O . ALA A 1 265 ? 7.780 -37.895 103.185 1.00 76.94 265 ALA A O 1
ATOM 2020 N N . GLN A 1 266 ? 7.201 -35.766 102.795 1.00 76.12 266 GLN A N 1
ATOM 2021 C CA . GLN A 1 266 ? 7.922 -35.230 103.961 1.00 76.12 266 GLN A CA 1
ATOM 2022 C C . GLN A 1 266 ? 7.359 -35.732 105.301 1.00 76.12 266 GLN A C 1
ATOM 2024 O O . GLN A 1 266 ? 8.109 -35.939 106.256 1.00 76.12 266 GLN A O 1
ATOM 2029 N N . ARG A 1 267 ? 6.039 -35.948 105.393 1.00 72.62 267 ARG A N 1
ATOM 2030 C CA . ARG A 1 267 ? 5.407 -36.535 106.589 1.00 72.62 267 ARG A CA 1
ATOM 2031 C C . ARG A 1 267 ? 5.797 -37.993 106.816 1.00 72.62 267 ARG A C 1
ATOM 2033 O O . ARG A 1 267 ? 5.851 -38.409 107.972 1.00 72.62 267 ARG A O 1
ATOM 2040 N N . ASP A 1 268 ? 6.040 -38.745 105.750 1.00 69.38 268 ASP A N 1
ATOM 2041 C CA . ASP A 1 268 ? 6.461 -40.142 105.845 1.00 69.38 268 ASP A CA 1
ATOM 2042 C C . ASP A 1 268 ? 7.959 -40.275 106.166 1.00 69.38 268 ASP A C 1
ATOM 2044 O O . ASP A 1 268 ? 8.335 -41.180 106.913 1.00 69.38 268 ASP A O 1
ATOM 2048 N N . GLU A 1 269 ? 8.809 -39.346 105.709 1.00 64.31 269 GLU A N 1
ATOM 2049 C CA . GLU A 1 269 ? 10.224 -39.280 106.116 1.00 64.31 269 GLU A CA 1
ATOM 2050 C C . GLU A 1 269 ? 10.404 -38.880 107.587 1.00 64.31 269 GLU A C 1
ATOM 2052 O O . GLU A 1 269 ? 11.244 -39.455 108.268 1.00 64.31 269 GLU A O 1
ATOM 2057 N N . ALA A 1 270 ? 9.579 -37.973 108.121 1.00 61.66 270 ALA A N 1
ATOM 2058 C CA . ALA A 1 270 ? 9.645 -37.558 109.529 1.00 61.66 270 ALA A CA 1
ATOM 2059 C C . ALA A 1 270 ? 9.182 -38.634 110.540 1.00 61.66 270 ALA A C 1
ATOM 2061 O O . ALA A 1 270 ? 9.274 -38.423 111.750 1.00 61.66 270 ALA A O 1
ATOM 2062 N N . LYS A 1 271 ? 8.638 -39.763 110.064 1.00 58.50 271 LYS A N 1
ATOM 2063 C CA . LYS A 1 271 ? 8.182 -40.899 110.887 1.00 58.50 271 LYS A CA 1
ATOM 2064 C C . LYS A 1 271 ? 9.156 -42.086 110.901 1.00 58.50 271 LYS A C 1
ATOM 2066 O O . LYS A 1 271 ? 8.845 -43.087 111.548 1.00 58.50 271 LYS A O 1
ATOM 2071 N N . ARG A 1 272 ? 10.285 -41.998 110.192 1.00 48.84 272 ARG A N 1
ATOM 2072 C CA . ARG A 1 272 ? 11.396 -42.961 110.264 1.00 48.84 272 ARG A CA 1
ATOM 2073 C C . ARG A 1 272 ? 12.513 -42.423 111.145 1.00 48.84 272 ARG A C 1
ATOM 2075 O O . ARG A 1 272 ? 13.149 -43.270 111.807 1.00 48.84 272 ARG A O 1
#

Radius of gyration: 47.93 Å; chains: 1; bounding box: 98×56×160 Å

Sequence (272 aa):
MRQIAPKPAPTAQRAVATATETRAEERGRTAAEIEVLAAESRSTDPAVGTVLTRLADAVRRGDRDEIHGYADAVDARVVAEMLTGKRSWIWGAFEVARNVLVFAPIMVTWFGLSRATDAYSILLTAKPELAAKPFLLLWEQGFEAAPGVVTFSTVAIIDASLIALLILLSLVIHIRADVRDVATRTQALLKESQIRGLLGHATSLATSELPDTEADAILDAMAAEERRIYERAMEREQQLFDMEAAVSELRDAARTLASAAAQMAQRDEAKR

Foldseek 3Di:
DDDDDDDDDPVVVVVVVVVVVVLLVVLLVLLVVLLVLLVLQCVQPVVLSVLSNQLSVCSNVLPQVSLVVSLVVDQLLVSLLRSLDDDDVVLVVLVVVLVVLVCVLVVLVVVLVVVLVVLVVVLCVVPVVCVPPDSLVCQQVVVVVDPPHDRPVVSVVVSVVSVVVSVVSVVVSVVVCVVSVVVSVVSSVVSSVVSVVSSVSSNVSSVVPPDPVNVVVVVVVVVVVVVVVVVVVVVVVVVVVVVVVVVVVVVVVVVVVVVVVVVVVVVVVVVD

pLDDT: mean 85.18, std 12.7, range [40.09, 97.0]

Secondary structure (DSSP, 8-state):
----PPPPPHHHHHHHHHHHHHHHHHHHHHHHHHHHHHHHHHTT-HHHHHHHHHHHHHHHHT-HHHHHHHHHH--HHHHHHHHH----HHHHHHHHHHHHHTTHHHHHHHHHHHHHHHHHHHHHHH-GGGGGS-HHHHHHTHHHH-TTPPPHHHHHHHHHHHHHHHHHHHHHHHHHHHHHHHHHHHHHHHHHHHHHHHHHHHHHHHHTT--HHHHHHHHHHHHHHHHHHHHHHHHHHHHHHHHHHHHHHHHHHHHHHHHHHHHHHHHHHTT-